Protein AF-A0A7V9ZJY6-F1 (afdb_monomer_lite)

pLDDT: mean 88.61, std 8.91, range [55.66, 97.81]

Sequence (300 aa):
EHLLTFLEDTPSGRYREFAQRLKRVFSMVLRAALEETRRELGDKHSALYAVLLDMHEVPRAGEQLGGFLTLNYDTFLEHAIEQILERAVDYGVRVDGSDGHDAADAIPVLKLHGSFSWRHTWPIEVAEESDAGLWIPPGIRKAKSDYPFTSIWGAARELLDCDVLRIIGCNLGPNDWDLVSLLFTTMHGRASGRPYEIEVVSWPEDASRIRVAFPYLNVRSLLEIPEIGAQFVAEVLGGEPKEFSNLDEPERERAVKAANGKIANPFEHWLRLKGELMLSDVPTLETHHGLFSTFVEASV

Secondary structure (DSSP, 8-state):
-HHHHHHHSSS-HHHHHHHHHHHHHHHHHHHHHHHHHHHHHGGGGGHHHHHHHHHTTSTT-S-----EEE---S-HHHHIIIIIS---EE-SS-BTT--GGG-TTPEEEEETTEEEEEESSSSBEE-S--TTEEEPPSSSS--TTSTTHHHHHHHHHHHT-SSEEEEES----GGGHHHHHHHHHHHHH-TT-PPPEEEEES-HHHHHHHHHH-TTS-EEEGGG-TTTHHHHHHHHH-SS---GGGS-HHHHHHHHHHHHHH-S-HHHHHHHHHHHHHHHHSS----SS-HHHHHHHTT-

Radius of gyration: 20.44 Å; chains: 1; bounding box: 49×47×55 Å

Foldseek 3Di:
DAQLVVLCPDPDPVSVVVSVVVVLVVVVVLVVVVVVLCVVCPVNSLLLLLLVVQCQQFPPLVDHQLADEDQDQDCSNVCSQCVVVVAAAQQLFDEPPGPQVPDPGHHYYHHLFFHQQWAPDVVIYGHPHDPRGDGFDQHQDGVCVDPPNVSSLVVVLVSLLDQEAEAEPDQDDNSVVVVLVSNLCSQVVHPVPHHREYEYLDQQVSQVVCCVRNVSHRYDYCLQDVQQNQVLLCVQVPDGRDRLVPDDPVSNVSSSVSSNPVDPGSSLVVLLSSLVSVVVVDVARDGPNCSSVVSNVVVD

Structure (mmCIF, N/CA/C/O backbone):
data_AF-A0A7V9ZJY6-F1
#
_entry.id   AF-A0A7V9ZJY6-F1
#
loop_
_atom_site.group_PDB
_atom_site.id
_atom_site.type_symbol
_atom_site.label_atom_id
_atom_site.label_alt_id
_atom_site.label_comp_id
_atom_site.label_asym_id
_atom_site.label_entity_id
_atom_site.label_seq_id
_atom_site.pdbx_PDB_ins_code
_atom_site.Cartn_x
_atom_site.Cartn_y
_atom_site.Cartn_z
_atom_site.occupancy
_atom_site.B_iso_or_equiv
_atom_site.auth_seq_id
_atom_site.auth_comp_id
_atom_site.auth_asym_id
_atom_site.auth_atom_id
_atom_site.pdbx_PDB_model_num
ATOM 1 N N . GLU A 1 1 ? 16.007 10.857 -9.839 1.00 55.66 1 GLU A N 1
ATOM 2 C CA . GLU A 1 1 ? 14.977 10.225 -10.698 1.00 55.66 1 GLU A CA 1
ATOM 3 C C . GLU A 1 1 ? 14.850 10.916 -12.058 1.00 55.66 1 GLU A C 1
ATOM 5 O O . GLU A 1 1 ? 15.155 10.286 -13.059 1.00 55.66 1 GLU A O 1
ATOM 10 N N . HIS A 1 2 ? 14.546 12.221 -12.134 1.00 63.12 2 HIS A N 1
ATOM 11 C CA . HIS A 1 2 ? 14.403 12.953 -13.419 1.00 63.12 2 HIS A CA 1
ATOM 12 C C . HIS A 1 2 ? 15.629 12.883 -14.342 1.00 63.12 2 HIS A C 1
ATOM 14 O O . HIS A 1 2 ? 15.497 12.822 -15.562 1.00 63.12 2 HIS A O 1
ATOM 20 N N . LEU A 1 3 ? 16.825 12.844 -13.748 1.00 70.56 3 LEU A N 1
ATOM 21 C CA . LEU A 1 3 ? 18.091 12.744 -14.472 1.00 70.56 3 LEU A CA 1
ATOM 22 C C . LEU A 1 3 ? 18.190 11.455 -15.306 1.00 70.56 3 LEU A C 1
ATOM 24 O O . LEU A 1 3 ? 18.710 11.499 -16.413 1.00 70.56 3 LEU A O 1
ATOM 28 N N . LEU A 1 4 ? 17.687 10.320 -14.801 1.00 70.94 4 LEU A N 1
ATOM 29 C CA . LEU A 1 4 ? 17.797 9.031 -15.492 1.00 70.94 4 LEU A CA 1
ATOM 30 C C . LEU A 1 4 ? 17.015 9.050 -16.804 1.00 70.94 4 LEU A C 1
ATOM 32 O O . LEU A 1 4 ? 17.601 8.818 -17.855 1.00 70.94 4 LEU A O 1
ATOM 36 N N . THR A 1 5 ? 15.734 9.420 -16.753 1.00 70.62 5 THR A N 1
ATOM 37 C CA . THR A 1 5 ? 14.882 9.507 -17.947 1.00 70.62 5 THR A CA 1
ATOM 38 C C . THR A 1 5 ? 15.464 10.452 -18.998 1.00 70.62 5 THR A C 1
ATOM 40 O O . THR A 1 5 ? 15.517 10.109 -20.174 1.00 70.62 5 THR A O 1
ATOM 43 N N . PHE A 1 6 ? 15.964 11.619 -18.579 1.00 75.31 6 PHE A N 1
ATOM 44 C CA . PHE A 1 6 ? 16.564 12.582 -19.503 1.00 75.31 6 PHE A CA 1
ATOM 45 C C . PHE A 1 6 ? 17.818 12.031 -20.203 1.00 75.31 6 PHE A C 1
ATOM 47 O O . PHE A 1 6 ? 18.010 12.225 -21.405 1.00 75.31 6 PHE A O 1
ATOM 54 N N . LEU A 1 7 ? 18.681 11.332 -19.462 1.00 78.62 7 LEU A N 1
ATOM 55 C CA . LEU A 1 7 ? 19.923 10.780 -20.002 1.00 78.62 7 LEU A CA 1
ATOM 56 C C . LEU A 1 7 ? 19.686 9.624 -20.983 1.00 78.62 7 LEU A C 1
ATOM 58 O O . LEU A 1 7 ? 20.464 9.473 -21.925 1.00 78.62 7 LEU A O 1
ATOM 62 N N . GLU A 1 8 ? 18.637 8.826 -20.776 1.00 76.75 8 GLU A N 1
ATOM 63 C CA . GLU A 1 8 ? 18.303 7.692 -21.647 1.00 76.75 8 GLU A CA 1
ATOM 64 C C . GLU A 1 8 ? 17.752 8.117 -23.003 1.00 76.75 8 GLU A C 1
ATOM 66 O O . GLU A 1 8 ? 18.181 7.584 -24.027 1.00 76.75 8 GLU A O 1
ATOM 71 N N . ASP A 1 9 ? 16.880 9.124 -23.012 1.00 78.62 9 ASP A N 1
ATOM 72 C CA . ASP A 1 9 ? 16.261 9.642 -24.236 1.00 78.62 9 ASP A CA 1
ATOM 73 C C . ASP A 1 9 ? 17.232 10.514 -25.059 1.00 78.62 9 ASP A C 1
ATOM 75 O O . ASP A 1 9 ? 16.917 10.956 -26.167 1.00 78.62 9 ASP A O 1
ATOM 79 N N . THR A 1 10 ? 18.445 10.764 -24.551 1.00 80.25 10 THR A N 1
ATOM 80 C CA . THR A 1 10 ? 19.428 11.581 -25.261 1.00 80.25 10 THR A CA 1
ATOM 81 C C . THR A 1 10 ? 20.131 10.779 -26.376 1.00 80.25 10 THR A C 1
ATOM 83 O O . THR A 1 10 ? 20.639 9.683 -26.127 1.00 80.25 10 THR A O 1
ATOM 86 N N . PRO A 1 11 ? 20.306 11.337 -27.596 1.00 83.00 11 PRO A N 1
ATOM 87 C CA . PRO A 1 11 ? 20.990 10.647 -28.704 1.00 83.00 11 PRO A CA 1
ATOM 88 C C . PRO A 1 11 ? 22.457 10.264 -28.425 1.00 83.00 11 PRO A C 1
ATOM 90 O O . PRO A 1 11 ? 23.028 9.387 -29.077 1.00 83.00 11 PRO A O 1
ATOM 93 N N . SER A 1 12 ? 23.093 10.923 -27.456 1.00 90.62 12 SER A N 1
ATOM 94 C CA . SER A 1 12 ? 24.495 10.714 -27.087 1.00 90.62 12 SER A CA 1
ATOM 95 C C . SER A 1 12 ? 24.720 9.345 -26.445 1.00 90.62 12 SER A C 1
ATOM 97 O O . SER A 1 12 ? 24.206 9.054 -25.363 1.00 90.62 12 SER A O 1
ATOM 99 N N . GLY A 1 13 ? 25.582 8.526 -27.056 1.00 88.12 13 GLY A N 1
ATOM 100 C CA . GLY A 1 13 ? 25.996 7.237 -26.487 1.00 88.12 13 GLY A CA 1
ATOM 101 C C . GLY A 1 13 ? 26.617 7.358 -25.089 1.00 88.12 13 GLY A C 1
ATOM 102 O O . GLY A 1 13 ? 26.366 6.509 -24.241 1.00 88.12 13 GLY A O 1
ATOM 103 N N . ARG A 1 14 ? 27.338 8.454 -24.807 1.00 89.25 14 ARG A N 1
ATOM 104 C CA . ARG A 1 14 ? 27.942 8.702 -23.484 1.00 89.25 14 ARG A CA 1
ATOM 105 C C . ARG A 1 14 ? 26.896 8.868 -22.381 1.00 89.25 14 ARG A C 1
ATOM 107 O O . ARG A 1 14 ? 27.106 8.394 -21.270 1.00 89.25 14 ARG A O 1
ATOM 114 N N . TYR A 1 15 ? 25.782 9.543 -22.670 1.00 87.50 15 TYR A N 1
ATOM 115 C CA . TYR A 1 15 ? 24.724 9.743 -21.677 1.00 87.50 15 TYR A CA 1
ATOM 116 C C . TYR A 1 15 ? 23.925 8.465 -21.435 1.00 87.50 15 TYR A C 1
ATOM 118 O O . TYR A 1 15 ? 23.634 8.160 -20.281 1.00 87.50 15 TYR A O 1
ATOM 126 N N . ARG A 1 16 ? 23.693 7.658 -22.477 1.00 84.62 16 ARG A N 1
ATOM 127 C CA . ARG A 1 16 ? 23.109 6.317 -22.325 1.00 84.62 16 ARG A CA 1
ATOM 128 C C . ARG A 1 16 ? 23.987 5.398 -21.473 1.00 84.62 16 ARG A C 1
ATOM 130 O O . ARG A 1 16 ? 23.487 4.755 -20.555 1.00 84.62 16 ARG A O 1
ATOM 137 N N . GLU A 1 17 ? 25.299 5.385 -21.705 1.00 87.06 17 GLU A N 1
ATOM 138 C CA . GLU A 1 17 ? 26.241 4.619 -20.876 1.00 87.06 17 GLU A CA 1
ATOM 139 C C . GLU A 1 17 ? 26.240 5.106 -19.416 1.00 87.06 17 GLU A C 1
ATOM 141 O O . GLU A 1 17 ? 26.230 4.306 -18.477 1.00 87.06 17 GLU A O 1
ATOM 146 N N . PHE A 1 18 ? 26.198 6.425 -19.204 1.00 87.75 18 PHE A N 1
ATOM 147 C CA . PHE A 1 18 ? 26.106 7.001 -17.866 1.00 87.75 18 PHE A CA 1
ATOM 148 C C . PHE A 1 18 ? 24.793 6.626 -17.160 1.00 87.75 18 PHE A C 1
ATOM 150 O O . PHE A 1 18 ? 24.829 6.225 -15.997 1.00 87.75 18 PHE A O 1
ATOM 157 N N . ALA A 1 19 ? 23.655 6.656 -17.861 1.00 84.81 19 ALA A N 1
ATOM 158 C CA . ALA A 1 19 ? 22.373 6.197 -17.330 1.00 84.81 19 ALA A CA 1
ATOM 159 C C . ALA A 1 19 ? 22.422 4.715 -16.924 1.00 84.81 19 ALA A C 1
ATOM 161 O O . ALA A 1 19 ? 22.019 4.367 -15.816 1.00 84.81 19 ALA A O 1
ATOM 162 N N . GLN A 1 20 ? 23.005 3.845 -17.756 1.00 84.81 20 GLN A N 1
ATOM 163 C CA . GLN A 1 20 ? 23.196 2.427 -17.423 1.00 84.81 20 GLN A CA 1
ATOM 164 C C . GLN A 1 20 ? 24.088 2.224 -16.190 1.00 84.81 20 GLN A C 1
ATOM 166 O O . GLN A 1 20 ? 23.840 1.335 -15.372 1.00 84.81 20 GLN A O 1
ATOM 171 N N . ARG A 1 21 ? 25.137 3.038 -16.022 1.00 88.62 21 ARG A N 1
ATOM 172 C CA . ARG A 1 21 ? 25.966 3.018 -14.805 1.00 88.62 21 ARG A CA 1
ATOM 173 C C . ARG A 1 21 ? 25.167 3.440 -13.576 1.00 88.62 21 ARG A C 1
ATOM 175 O O . ARG A 1 21 ? 25.250 2.758 -12.559 1.00 88.62 21 ARG A O 1
ATOM 182 N N . LEU A 1 22 ? 24.375 4.505 -13.676 1.00 87.62 22 LEU A N 1
ATOM 183 C CA . LEU A 1 22 ? 23.511 4.954 -12.584 1.00 87.62 22 LEU A CA 1
ATOM 184 C C . LEU A 1 22 ? 22.477 3.889 -12.198 1.00 87.62 22 LEU A C 1
ATOM 186 O O . LEU A 1 22 ? 22.323 3.623 -11.012 1.00 87.62 22 LEU A O 1
ATOM 190 N N . LYS A 1 23 ? 21.834 3.223 -13.168 1.00 85.56 23 LYS A N 1
ATOM 191 C CA . LYS A 1 23 ? 20.898 2.113 -12.903 1.00 85.56 23 LYS A CA 1
ATOM 192 C C . LYS A 1 23 ? 21.556 0.969 -12.134 1.00 85.56 23 LYS A C 1
ATOM 194 O O . LYS A 1 23 ? 20.968 0.460 -11.185 1.00 85.56 23 LYS A O 1
ATOM 199 N N . ARG A 1 24 ? 22.787 0.597 -12.505 1.00 87.06 24 ARG A N 1
ATOM 200 C CA . ARG A 1 24 ? 23.558 -0.435 -11.791 1.00 87.06 24 ARG A CA 1
ATOM 201 C C . ARG A 1 24 ? 23.855 -0.039 -10.349 1.00 87.06 24 ARG A C 1
ATOM 203 O O . ARG A 1 24 ? 23.630 -0.841 -9.453 1.00 87.06 24 ARG A O 1
ATOM 210 N N . VAL A 1 25 ? 24.320 1.192 -10.122 1.00 89.88 25 VAL A N 1
ATOM 211 C CA . VAL A 1 25 ? 24.577 1.700 -8.763 1.00 89.88 25 VAL A CA 1
ATOM 212 C C . VAL A 1 25 ? 23.289 1.732 -7.946 1.00 89.88 25 VAL A C 1
ATOM 214 O O . VAL A 1 25 ? 23.282 1.285 -6.807 1.00 89.88 25 VAL A O 1
ATOM 217 N N . PHE A 1 26 ? 22.191 2.202 -8.535 1.00 87.94 26 PHE A N 1
ATOM 218 C CA . PHE A 1 26 ? 20.901 2.271 -7.858 1.00 87.94 26 PHE A CA 1
ATOM 219 C C . PHE A 1 26 ? 20.382 0.884 -7.453 1.00 87.94 26 PHE A C 1
ATOM 221 O O . PHE A 1 26 ? 20.051 0.676 -6.291 1.00 87.94 26 PHE A O 1
ATOM 228 N N . SER A 1 27 ? 20.394 -0.080 -8.381 1.00 88.25 27 SER A N 1
ATOM 229 C CA . SER A 1 27 ? 20.037 -1.481 -8.106 1.00 88.25 27 SER A CA 1
ATOM 230 C C . SER A 1 27 ? 20.882 -2.068 -6.974 1.00 88.25 27 SER A C 1
ATOM 232 O O . SER A 1 27 ? 20.346 -2.669 -6.052 1.00 88.25 27 SER A O 1
ATOM 234 N N . MET A 1 28 ? 22.199 -1.841 -7.002 1.00 90.12 28 MET A N 1
ATOM 235 C CA . MET A 1 28 ? 23.121 -2.337 -5.979 1.00 90.12 28 MET A CA 1
ATOM 236 C C . MET A 1 28 ? 22.807 -1.771 -4.591 1.00 90.12 28 MET A C 1
ATOM 238 O O . MET A 1 28 ? 22.761 -2.523 -3.625 1.00 90.12 28 MET A O 1
ATOM 242 N N . VAL A 1 29 ? 22.560 -0.460 -4.492 1.00 92.06 29 VAL A N 1
ATOM 243 C CA . VAL A 1 29 ? 22.216 0.193 -3.219 1.00 92.06 29 VAL A CA 1
ATOM 244 C C . VAL A 1 29 ? 20.890 -0.332 -2.675 1.00 92.06 29 VAL A C 1
ATOM 246 O O . VAL A 1 29 ? 20.803 -0.633 -1.489 1.00 92.06 29 VAL A O 1
ATOM 249 N N . LEU A 1 30 ? 19.871 -0.479 -3.528 1.00 90.81 30 LEU A N 1
ATOM 250 C CA . LEU A 1 30 ? 18.578 -1.004 -3.095 1.00 90.81 30 LEU A CA 1
ATOM 251 C C . LEU A 1 30 ? 18.660 -2.465 -2.652 1.00 90.81 30 LEU A C 1
ATOM 253 O O . LEU A 1 30 ? 18.111 -2.807 -1.612 1.00 90.81 30 LEU A O 1
ATOM 257 N N . ARG A 1 31 ? 19.361 -3.319 -3.403 1.00 90.88 31 ARG A N 1
ATOM 258 C CA . ARG A 1 31 ? 19.554 -4.727 -3.027 1.00 90.88 31 ARG A CA 1
ATOM 259 C C . ARG A 1 31 ? 20.286 -4.857 -1.698 1.00 90.88 31 ARG A C 1
ATOM 261 O O . ARG A 1 31 ? 19.810 -5.574 -0.830 1.00 90.88 31 ARG A O 1
ATOM 268 N N . ALA A 1 32 ? 21.358 -4.090 -1.501 1.00 92.12 32 ALA A N 1
ATOM 269 C CA . ALA A 1 32 ? 22.082 -4.071 -0.233 1.00 92.12 32 ALA A CA 1
ATOM 270 C C . ALA A 1 32 ? 21.189 -3.624 0.938 1.00 92.12 32 ALA A C 1
ATOM 272 O O . ALA A 1 32 ? 21.250 -4.213 2.013 1.00 92.12 32 ALA A O 1
ATOM 273 N N . ALA A 1 33 ? 20.331 -2.618 0.734 1.00 91.88 33 ALA A N 1
ATOM 274 C CA . ALA A 1 33 ? 19.378 -2.188 1.755 1.00 91.88 33 ALA A CA 1
ATOM 275 C C . ALA A 1 33 ? 18.350 -3.286 2.087 1.00 91.88 33 ALA A C 1
ATOM 277 O O . ALA A 1 33 ? 18.090 -3.540 3.259 1.00 91.88 33 ALA A O 1
ATOM 278 N N . LEU A 1 34 ? 17.812 -3.971 1.072 1.00 90.81 34 LEU A N 1
ATOM 279 C CA . LEU A 1 34 ? 16.873 -5.083 1.256 1.00 90.81 34 LEU A CA 1
ATOM 280 C C . LEU A 1 34 ? 17.516 -6.281 1.969 1.00 90.81 34 LEU A C 1
ATOM 282 O O . LEU A 1 34 ? 16.888 -6.892 2.832 1.00 90.81 34 LEU A O 1
ATOM 286 N N . GLU A 1 35 ? 18.764 -6.608 1.636 1.00 90.06 35 GLU A N 1
ATOM 287 C CA . GLU A 1 35 ? 19.540 -7.648 2.317 1.00 90.06 35 GLU A CA 1
ATOM 288 C C . GLU A 1 35 ? 19.801 -7.296 3.782 1.00 90.06 35 GLU A C 1
ATOM 290 O O . GLU A 1 35 ? 19.673 -8.163 4.647 1.00 90.06 35 GLU A O 1
ATOM 295 N N . GLU A 1 36 ? 20.129 -6.034 4.078 1.00 92.88 36 GLU A N 1
ATOM 296 C CA . GLU A 1 36 ? 20.292 -5.573 5.457 1.00 92.88 36 GLU A CA 1
ATOM 297 C C . GLU A 1 36 ? 18.977 -5.686 6.225 1.00 92.88 36 GLU A C 1
ATOM 299 O O . GLU A 1 36 ? 18.947 -6.289 7.291 1.00 92.88 36 GLU A O 1
ATOM 304 N N . THR A 1 37 ? 17.865 -5.220 5.648 1.00 89.81 37 THR A N 1
ATOM 305 C CA . THR A 1 37 ? 16.534 -5.361 6.256 1.00 89.81 37 THR A CA 1
ATOM 306 C C . THR A 1 37 ? 16.186 -6.825 6.527 1.00 89.81 37 THR A C 1
ATOM 308 O O . THR A 1 37 ? 15.718 -7.155 7.615 1.00 89.81 37 THR A O 1
ATOM 311 N N . ARG A 1 38 ? 16.456 -7.731 5.577 1.00 88.44 38 ARG A N 1
ATOM 312 C CA . ARG A 1 38 ? 16.246 -9.174 5.773 1.00 88.44 38 ARG A CA 1
ATOM 313 C C . ARG A 1 38 ? 17.124 -9.722 6.902 1.00 88.44 38 ARG A C 1
ATOM 315 O O . ARG A 1 38 ? 16.664 -10.562 7.668 1.00 88.44 38 ARG A O 1
ATOM 322 N N . ARG A 1 39 ? 18.367 -9.250 7.034 1.00 90.56 39 ARG A N 1
ATOM 323 C CA . ARG A 1 39 ? 19.281 -9.665 8.108 1.00 90.56 39 ARG A CA 1
ATOM 324 C C . ARG A 1 39 ? 18.837 -9.152 9.478 1.00 90.56 39 ARG A C 1
ATOM 326 O O . ARG A 1 39 ? 18.886 -9.909 10.441 1.00 90.56 39 ARG A O 1
ATOM 333 N N . GLU A 1 40 ? 18.419 -7.893 9.561 1.00 91.81 40 GLU A N 1
ATOM 334 C CA . GLU A 1 40 ? 17.981 -7.250 10.803 1.00 91.81 40 GLU A CA 1
ATOM 335 C C . GLU A 1 40 ? 16.653 -7.823 11.307 1.00 91.81 40 GLU A C 1
ATOM 337 O O . GLU A 1 40 ? 16.504 -8.095 12.499 1.00 91.81 40 GLU A O 1
ATOM 342 N N . LEU A 1 41 ? 15.690 -8.023 10.403 1.00 87.69 41 LEU A N 1
ATOM 343 C CA . LEU A 1 41 ? 14.353 -8.499 10.756 1.00 87.69 41 LEU A CA 1
ATOM 344 C C . LEU A 1 41 ? 14.248 -10.029 10.802 1.00 87.69 41 LEU A C 1
ATOM 346 O O . LEU A 1 41 ? 13.311 -10.549 11.413 1.00 87.69 41 LEU A O 1
ATOM 350 N N . GLY A 1 42 ? 15.180 -10.763 10.184 1.00 86.94 42 GLY A N 1
ATOM 351 C CA . GLY A 1 42 ? 15.094 -12.219 10.052 1.00 86.94 42 GLY A CA 1
ATOM 352 C C . GLY A 1 42 ? 13.759 -12.622 9.427 1.00 86.94 42 GLY A C 1
ATOM 353 O O . GLY A 1 42 ? 13.287 -11.963 8.506 1.00 86.94 42 GLY A O 1
ATOM 354 N N . ASP A 1 43 ? 13.087 -13.630 9.979 1.00 77.75 43 ASP A N 1
ATOM 355 C CA . ASP A 1 43 ? 11.779 -14.108 9.493 1.00 77.75 43 ASP A CA 1
ATOM 356 C C . ASP A 1 43 ? 10.635 -13.090 9.677 1.00 77.75 43 ASP A C 1
ATOM 358 O O . ASP A 1 43 ? 9.554 -13.242 9.114 1.00 77.75 43 ASP A O 1
ATOM 362 N N . LYS A 1 44 ? 10.858 -12.002 10.428 1.00 86.06 44 LYS A N 1
ATOM 363 C CA . LYS A 1 44 ? 9.829 -10.982 10.685 1.00 86.06 44 LYS A CA 1
ATOM 364 C C . LYS A 1 44 ? 9.667 -9.967 9.557 1.00 86.06 44 LYS A C 1
ATOM 366 O O . LYS A 1 44 ? 8.745 -9.158 9.616 1.00 86.06 44 LYS A O 1
ATOM 371 N N . HIS A 1 45 ? 10.518 -10.001 8.529 1.00 83.69 45 HIS A N 1
ATOM 372 C CA . HIS A 1 45 ? 10.474 -9.046 7.413 1.00 83.69 45 HIS A CA 1
ATOM 373 C C . HIS A 1 45 ? 9.129 -9.040 6.659 1.00 83.69 45 HIS A C 1
ATOM 375 O O . HIS A 1 45 ? 8.774 -8.034 6.050 1.00 83.69 45 HIS A O 1
ATOM 381 N N . SER A 1 46 ? 8.367 -10.134 6.749 1.00 91.12 46 SER A N 1
ATOM 382 C CA . SER A 1 46 ? 7.058 -10.305 6.106 1.00 91.12 46 SER A CA 1
ATOM 383 C C . SER A 1 46 ? 5.891 -10.397 7.101 1.00 91.12 46 SER A C 1
ATOM 385 O O . SER A 1 46 ? 4.750 -10.614 6.697 1.00 91.12 46 SER A O 1
ATOM 387 N N . ALA A 1 47 ? 6.147 -10.218 8.403 1.00 92.88 47 ALA A N 1
ATOM 388 C CA . ALA A 1 47 ? 5.167 -10.499 9.453 1.00 92.88 47 ALA A CA 1
ATOM 389 C C . ALA A 1 47 ? 3.906 -9.629 9.343 1.00 92.88 47 ALA A C 1
ATOM 391 O O . ALA A 1 47 ? 2.799 -10.150 9.403 1.00 92.88 47 ALA A O 1
ATOM 392 N N . LEU A 1 48 ? 4.051 -8.318 9.120 1.00 94.94 48 LEU A N 1
ATOM 393 C CA . LEU A 1 48 ? 2.888 -7.428 9.005 1.00 94.94 48 LEU A CA 1
ATOM 394 C C . LEU A 1 48 ? 2.059 -7.694 7.739 1.00 94.94 48 LEU A C 1
ATOM 396 O O . LEU A 1 48 ? 0.846 -7.509 7.769 1.00 94.94 48 LEU A O 1
ATOM 400 N N . TYR A 1 49 ? 2.679 -8.162 6.648 1.00 96.06 49 TYR A N 1
ATOM 401 C CA . TYR A 1 49 ? 1.927 -8.609 5.471 1.00 96.06 49 TYR A CA 1
ATOM 402 C C . TYR A 1 49 ? 1.115 -9.863 5.786 1.00 96.06 49 TYR A C 1
ATOM 404 O O . TYR A 1 49 ? -0.056 -9.921 5.431 1.00 96.06 49 TYR A O 1
ATOM 412 N N . ALA A 1 50 ? 1.701 -10.832 6.493 1.00 96.06 50 ALA A N 1
ATOM 413 C CA . ALA A 1 50 ? 0.991 -12.042 6.895 1.00 96.06 50 ALA A CA 1
ATOM 414 C C . ALA A 1 50 ? -0.184 -11.734 7.834 1.00 96.06 50 ALA A C 1
ATOM 416 O O . ALA A 1 50 ? -1.278 -12.242 7.625 1.00 96.06 50 ALA A O 1
ATOM 417 N N . VAL A 1 51 ? 0.012 -10.835 8.803 1.00 96.75 51 VAL A N 1
ATOM 418 C CA . VAL A 1 51 ? -1.051 -10.349 9.700 1.00 96.75 51 VAL A CA 1
ATOM 419 C C . VAL A 1 51 ? -2.168 -9.650 8.917 1.00 96.75 51 VAL A C 1
ATOM 421 O O . VAL A 1 51 ? -3.339 -9.904 9.176 1.00 96.75 51 VAL A O 1
ATOM 424 N N . LEU A 1 52 ? -1.827 -8.797 7.943 1.00 96.69 52 LEU A N 1
ATOM 425 C CA . LEU A 1 52 ? -2.810 -8.143 7.073 1.00 96.69 52 LEU A CA 1
ATOM 426 C C . LEU A 1 52 ? -3.621 -9.156 6.261 1.00 96.69 52 LEU A C 1
ATOM 428 O O . LEU A 1 52 ? -4.833 -9.019 6.136 1.00 96.69 52 LEU A O 1
ATOM 432 N N . LEU A 1 53 ? -2.953 -10.146 5.676 1.00 96.00 53 LEU A N 1
ATOM 433 C CA . LEU A 1 53 ? -3.617 -11.165 4.876 1.00 96.00 53 LEU A CA 1
ATOM 434 C C . LEU A 1 53 ? -4.539 -12.036 5.745 1.00 96.00 53 LEU A C 1
ATOM 436 O O . LEU A 1 53 ? -5.692 -12.239 5.376 1.00 96.00 53 LEU A O 1
ATOM 440 N N . ASP A 1 54 ? -4.063 -12.469 6.915 1.00 95.94 54 ASP A N 1
ATOM 441 C CA . ASP A 1 54 ? -4.828 -13.274 7.874 1.00 95.94 54 ASP A CA 1
ATOM 442 C C . ASP A 1 54 ? -6.037 -12.502 8.436 1.00 95.94 54 ASP A C 1
ATOM 444 O O . ASP A 1 54 ? -7.124 -13.057 8.561 1.00 95.94 54 ASP A O 1
ATOM 448 N N . MET A 1 55 ? -5.913 -11.187 8.665 1.00 95.50 55 MET A N 1
ATOM 449 C CA . MET A 1 55 ? -7.044 -10.318 9.035 1.00 95.50 55 MET A CA 1
ATOM 450 C C . MET A 1 55 ? -8.206 -10.424 8.037 1.00 95.50 55 MET A C 1
ATOM 452 O O . MET A 1 55 ? -9.371 -10.405 8.433 1.00 95.50 55 MET A O 1
ATOM 456 N N . HIS A 1 56 ? -7.914 -10.548 6.741 1.00 94.12 56 HIS A N 1
ATOM 457 C CA . HIS A 1 56 ? -8.943 -10.677 5.709 1.00 94.12 56 HIS A CA 1
ATOM 458 C C . HIS A 1 56 ? -9.591 -12.069 5.650 1.00 94.12 56 HIS A C 1
ATOM 460 O O . HIS A 1 56 ? -10.571 -12.243 4.922 1.00 94.12 56 HIS A O 1
ATOM 466 N N . GLU A 1 57 ? -9.096 -13.042 6.417 1.00 91.88 57 GLU A N 1
ATOM 467 C CA . GLU A 1 57 ? -9.742 -14.345 6.603 1.00 91.88 57 GLU A CA 1
ATOM 468 C C . GLU A 1 57 ? -10.756 -14.345 7.754 1.00 91.88 57 GLU A C 1
ATOM 470 O O . GLU A 1 57 ? -11.569 -15.268 7.853 1.00 91.88 57 GLU A O 1
ATOM 475 N N . VAL A 1 58 ? -10.763 -13.301 8.597 1.00 91.06 58 VAL A N 1
ATOM 476 C CA . VAL A 1 58 ? -11.712 -13.174 9.709 1.00 91.06 58 VAL A CA 1
ATOM 477 C C . VAL A 1 58 ? -13.146 -13.149 9.161 1.00 91.06 58 VAL A C 1
ATOM 479 O O . VAL A 1 58 ? -13.511 -12.261 8.376 1.00 91.06 58 VAL A O 1
ATOM 482 N N . PRO A 1 59 ? -14.020 -14.082 9.587 1.00 83.25 59 PRO A N 1
ATOM 483 C CA . PRO A 1 59 ? -15.412 -14.067 9.176 1.00 83.25 59 PRO A CA 1
ATOM 484 C C . PRO A 1 59 ? -16.073 -12.746 9.564 1.00 83.25 59 PRO A C 1
ATOM 486 O O . PRO A 1 59 ? -16.031 -12.337 10.720 1.00 83.25 59 PRO A O 1
ATOM 489 N N . ARG A 1 60 ? -16.758 -12.110 8.606 1.00 81.06 60 ARG A N 1
ATOM 490 C CA . ARG A 1 60 ? -17.412 -10.803 8.800 1.00 81.06 60 ARG A CA 1
ATOM 491 C C . ARG A 1 60 ? -16.442 -9.647 9.081 1.00 81.06 60 ARG A C 1
ATOM 493 O O . ARG A 1 60 ? -16.868 -8.666 9.677 1.00 81.06 60 ARG A O 1
ATOM 500 N N . ALA A 1 61 ? -15.219 -9.688 8.547 1.00 80.50 61 ALA A N 1
ATOM 501 C CA . ALA A 1 61 ? -14.304 -8.539 8.536 1.00 80.50 61 ALA A CA 1
ATOM 502 C C . ALA A 1 61 ? -14.912 -7.242 7.946 1.00 80.50 61 ALA A C 1
ATOM 504 O O . ALA A 1 61 ? -14.332 -6.169 8.078 1.00 80.50 61 ALA A O 1
ATOM 505 N N . GLY A 1 62 ? -16.067 -7.322 7.269 1.00 84.94 62 GLY A N 1
ATOM 506 C CA . GLY A 1 62 ? -16.754 -6.176 6.666 1.00 84.94 62 GLY A CA 1
ATOM 507 C C . GLY A 1 62 ? -16.135 -5.727 5.342 1.00 84.94 62 GLY A C 1
ATOM 508 O O . GLY A 1 62 ? -16.673 -4.849 4.677 1.00 84.94 62 GLY A O 1
ATOM 509 N N . GLU A 1 63 ? -15.046 -6.374 4.932 1.00 91.06 63 GLU A N 1
ATOM 510 C CA . GLU A 1 63 ? -14.299 -6.102 3.714 1.00 91.06 63 GLU A CA 1
ATOM 511 C C . GLU A 1 63 ? -13.719 -7.388 3.126 1.00 91.06 63 GLU A C 1
ATOM 513 O O . GLU A 1 63 ? -13.524 -8.381 3.826 1.00 91.06 63 GLU A O 1
ATOM 518 N N . GLN A 1 64 ? -13.437 -7.356 1.825 1.00 92.25 64 GLN A N 1
ATOM 519 C CA . GLN A 1 64 ? -12.787 -8.439 1.101 1.00 92.25 64 GLN A CA 1
ATOM 520 C C . GLN A 1 64 ? -11.552 -7.883 0.396 1.00 92.25 64 GLN A C 1
ATOM 522 O O . GLN A 1 64 ? -11.630 -6.869 -0.300 1.00 92.25 64 GLN A O 1
ATOM 527 N N . LEU A 1 65 ? -10.419 -8.565 0.553 1.00 94.88 65 LEU A N 1
ATOM 528 C CA . LEU A 1 65 ? -9.203 -8.238 -0.176 1.00 94.88 65 LEU A CA 1
ATOM 529 C C . LEU A 1 65 ? -9.380 -8.567 -1.664 1.00 94.88 65 LEU A C 1
ATOM 531 O O . LEU A 1 65 ? -9.561 -9.727 -2.028 1.00 94.88 65 LEU A O 1
ATOM 535 N N . GLY A 1 66 ? -9.311 -7.544 -2.518 1.00 94.19 66 GLY A N 1
ATOM 536 C CA . GLY A 1 66 ? -9.297 -7.730 -3.973 1.00 94.19 66 GLY A CA 1
ATOM 537 C C . GLY A 1 66 ? -7.925 -8.153 -4.502 1.00 94.19 66 GLY A C 1
ATOM 538 O O . GLY A 1 66 ? -7.841 -8.951 -5.429 1.00 94.19 66 GLY A O 1
ATOM 539 N N . GLY A 1 67 ? -6.849 -7.627 -3.911 1.00 96.62 67 GLY A N 1
ATOM 540 C CA . GLY A 1 67 ? -5.466 -7.887 -4.306 1.00 96.62 67 GLY A CA 1
ATOM 541 C C . GLY A 1 67 ? -4.548 -6.712 -3.972 1.00 96.62 67 GLY A C 1
ATOM 542 O O . GLY A 1 67 ? -4.961 -5.748 -3.324 1.00 96.62 67 GLY A O 1
ATOM 543 N N . PHE A 1 68 ? -3.304 -6.779 -4.438 1.00 97.81 68 PHE A N 1
ATOM 544 C CA . PHE A 1 68 ? -2.265 -5.793 -4.164 1.00 97.81 68 PHE A CA 1
ATOM 545 C C 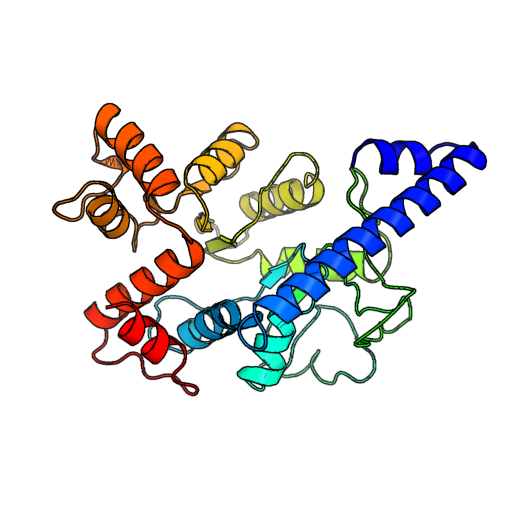. PHE A 1 68 ? -1.725 -5.157 -5.439 1.00 97.81 68 PHE A C 1
ATOM 547 O O . PHE A 1 68 ? -1.380 -5.834 -6.408 1.00 97.81 68 PHE A O 1
ATOM 554 N N . LEU A 1 69 ? -1.551 -3.838 -5.387 1.00 96.75 69 LEU A N 1
ATOM 555 C CA . LEU A 1 69 ? -0.676 -3.101 -6.290 1.00 96.75 69 LEU A CA 1
ATOM 556 C C . LEU A 1 69 ? 0.574 -2.706 -5.516 1.00 96.75 69 LEU A C 1
ATOM 558 O O . LEU A 1 69 ? 0.465 -2.047 -4.483 1.00 96.75 69 LEU A O 1
ATOM 562 N N . THR A 1 70 ? 1.754 -3.063 -6.017 1.00 95.50 70 THR A N 1
ATOM 563 C CA . THR A 1 70 ? 3.009 -2.700 -5.351 1.00 95.50 70 THR A CA 1
ATOM 564 C C . THR A 1 70 ? 3.998 -2.028 -6.294 1.00 95.50 70 THR A C 1
ATOM 566 O O . THR A 1 70 ? 4.103 -2.349 -7.482 1.00 95.50 70 THR A O 1
ATOM 569 N N . LEU A 1 71 ? 4.714 -1.053 -5.733 1.00 92.69 71 LEU A N 1
ATOM 570 C CA . LEU A 1 71 ? 5.857 -0.374 -6.345 1.00 92.69 71 LEU A CA 1
ATOM 571 C C . LEU A 1 71 ? 7.191 -0.942 -5.831 1.00 92.69 71 LEU A C 1
ATOM 573 O O . LEU A 1 71 ? 8.255 -0.530 -6.287 1.00 92.69 71 LEU A O 1
ATOM 577 N N . ASN A 1 72 ? 7.142 -1.870 -4.872 1.00 92.50 72 ASN A N 1
ATOM 578 C CA . ASN A 1 72 ? 8.329 -2.459 -4.273 1.00 92.50 72 ASN A CA 1
ATOM 579 C C . ASN A 1 72 ? 8.960 -3.493 -5.211 1.00 92.50 72 ASN A C 1
ATOM 581 O O . ASN A 1 72 ? 8.269 -4.219 -5.926 1.00 92.50 72 ASN A O 1
ATOM 585 N N . TYR A 1 73 ? 10.291 -3.574 -5.174 1.00 92.62 73 TYR A N 1
ATOM 586 C CA . TYR A 1 73 ? 11.059 -4.516 -5.991 1.00 92.62 73 TYR A CA 1
ATOM 587 C C . TYR A 1 73 ? 11.319 -5.858 -5.291 1.00 92.62 73 TYR A C 1
ATOM 589 O O . TYR A 1 73 ? 11.658 -6.829 -5.978 1.00 92.62 73 TYR A O 1
ATOM 597 N N . ASP A 1 74 ? 11.205 -5.898 -3.958 1.00 92.88 74 ASP A N 1
ATOM 598 C CA . ASP A 1 74 ? 11.407 -7.080 -3.107 1.00 92.88 74 ASP A CA 1
ATOM 599 C C . ASP A 1 74 ? 10.289 -8.121 -3.254 1.00 92.88 74 ASP A C 1
ATOM 601 O O . ASP A 1 74 ? 9.364 -7.923 -4.037 1.00 92.88 74 ASP A O 1
ATOM 605 N N . THR A 1 75 ? 10.407 -9.244 -2.540 1.00 92.88 75 THR A N 1
ATOM 606 C CA . THR A 1 75 ? 9.453 -10.366 -2.552 1.00 92.88 75 THR A CA 1
ATOM 607 C C . THR A 1 75 ? 8.790 -10.606 -1.191 1.00 92.88 75 THR A C 1
ATOM 609 O O . THR A 1 75 ? 8.354 -11.719 -0.911 1.00 92.88 75 THR A O 1
ATOM 612 N N . PHE A 1 76 ? 8.757 -9.611 -0.294 1.00 94.25 76 PHE A N 1
ATOM 613 C CA . PHE A 1 76 ? 8.281 -9.817 1.084 1.00 94.25 76 PHE A CA 1
ATOM 614 C C . PHE A 1 76 ? 6.776 -10.108 1.142 1.00 94.25 76 PHE A C 1
ATOM 616 O O . PHE A 1 76 ? 6.327 -10.955 1.911 1.00 94.25 76 PHE A O 1
ATOM 623 N N . LEU A 1 77 ? 5.990 -9.451 0.287 1.00 95.31 77 LEU A N 1
ATOM 624 C CA . LEU A 1 77 ? 4.559 -9.724 0.184 1.00 95.31 77 LEU A CA 1
ATOM 625 C C . LEU A 1 77 ? 4.299 -11.138 -0.349 1.00 95.31 77 LEU A C 1
ATOM 627 O O . LEU A 1 77 ? 3.485 -11.861 0.216 1.00 95.31 77 LEU A O 1
ATOM 631 N N . GLU A 1 78 ? 5.007 -11.561 -1.397 1.00 94.31 78 GLU A N 1
ATOM 632 C CA . GLU A 1 78 ? 4.838 -12.920 -1.929 1.00 94.31 78 GLU A CA 1
ATOM 633 C C . GLU A 1 78 ? 5.321 -13.981 -0.951 1.00 94.31 78 GLU A C 1
ATOM 635 O O . GLU A 1 78 ? 4.657 -14.995 -0.792 1.00 94.31 78 GLU A O 1
ATOM 640 N N . HIS A 1 79 ? 6.404 -13.717 -0.218 1.00 93.00 79 HIS A N 1
ATOM 641 C CA . HIS A 1 79 ? 6.843 -14.599 0.857 1.00 93.00 79 HIS A CA 1
ATOM 642 C C . HIS A 1 79 ? 5.743 -14.789 1.913 1.00 93.00 79 HIS A C 1
ATOM 644 O O . HIS A 1 79 ? 5.495 -15.917 2.330 1.00 93.00 79 HIS A O 1
ATOM 650 N N . ALA A 1 80 ? 5.033 -13.724 2.307 1.00 95.00 80 ALA A N 1
ATOM 651 C CA . ALA A 1 80 ? 3.891 -13.851 3.214 1.00 95.00 80 ALA A CA 1
ATOM 652 C C . ALA A 1 80 ? 2.754 -14.706 2.625 1.00 95.00 80 ALA A C 1
ATOM 654 O O . ALA A 1 80 ? 2.179 -15.531 3.329 1.00 95.00 80 ALA A O 1
ATOM 655 N N . ILE A 1 81 ? 2.439 -14.540 1.341 1.00 94.81 81 ILE A N 1
ATOM 656 C CA . ILE A 1 81 ? 1.349 -15.274 0.683 1.00 94.81 81 ILE A CA 1
ATOM 657 C C . ILE A 1 81 ? 1.707 -16.757 0.506 1.00 94.81 81 ILE A C 1
ATOM 659 O O . ILE A 1 81 ? 0.931 -17.627 0.890 1.00 94.81 81 ILE A O 1
ATOM 663 N N . GLU A 1 82 ? 2.886 -17.048 -0.040 1.00 92.19 82 GLU A N 1
ATOM 664 C CA . GLU A 1 82 ? 3.277 -18.399 -0.453 1.00 92.19 82 GLU A CA 1
ATOM 665 C C . GLU A 1 82 ? 3.832 -19.233 0.700 1.00 92.19 82 GLU A C 1
ATOM 667 O O . GLU A 1 82 ? 3.533 -20.418 0.798 1.00 92.19 82 GLU A O 1
ATOM 672 N N . GLN A 1 83 ? 4.660 -18.636 1.563 1.00 89.50 83 GLN A N 1
ATOM 673 C CA . GLN A 1 83 ? 5.396 -19.385 2.589 1.00 89.50 83 GLN A CA 1
ATOM 674 C C . GLN A 1 83 ? 4.705 -19.365 3.948 1.00 89.50 83 GLN A C 1
ATOM 676 O O . GLN A 1 83 ? 4.905 -20.284 4.737 1.00 89.50 83 GLN A O 1
ATOM 681 N N . ILE A 1 84 ? 3.927 -18.319 4.242 1.00 87.00 84 ILE A N 1
ATOM 682 C CA . ILE A 1 84 ? 3.235 -18.194 5.529 1.00 87.00 84 ILE A CA 1
ATOM 683 C C . ILE A 1 84 ? 1.777 -18.623 5.388 1.00 87.00 84 ILE A C 1
ATOM 685 O O . ILE A 1 84 ? 1.305 -19.406 6.206 1.00 87.00 84 ILE A O 1
ATOM 689 N N . LEU A 1 85 ? 1.079 -18.148 4.352 1.00 88.38 85 LEU A N 1
ATOM 690 C CA . LEU A 1 85 ? -0.324 -18.505 4.133 1.00 88.38 85 LEU A CA 1
ATOM 691 C C . LEU A 1 85 ? -0.553 -19.723 3.238 1.00 88.38 85 LEU A C 1
ATOM 693 O O . LEU A 1 85 ? -1.683 -20.196 3.164 1.00 88.38 85 LEU A O 1
ATOM 697 N N . GLU A 1 86 ? 0.493 -20.245 2.597 1.00 91.19 86 GLU A N 1
ATOM 698 C CA . GLU A 1 86 ? 0.410 -21.405 1.697 1.00 91.19 86 GLU A CA 1
ATOM 699 C C . GLU A 1 86 ? -0.564 -21.190 0.518 1.00 91.19 86 GLU A C 1
ATOM 701 O O . GLU A 1 86 ? -1.202 -22.126 0.035 1.00 91.19 86 GLU A O 1
ATOM 706 N N . ARG A 1 87 ? -0.679 -19.946 0.033 1.00 91.00 87 ARG A N 1
ATOM 707 C CA . ARG A 1 87 ? -1.539 -19.564 -1.100 1.00 91.00 87 ARG A CA 1
ATOM 708 C C . ARG A 1 87 ? -0.723 -19.223 -2.341 1.00 91.00 87 ARG A C 1
ATOM 710 O O . ARG A 1 87 ? 0.436 -18.826 -2.260 1.00 91.00 87 ARG A O 1
ATOM 717 N N . ALA A 1 88 ? -1.348 -19.344 -3.509 1.00 92.31 88 ALA A N 1
ATOM 718 C CA . ALA A 1 88 ? -0.722 -18.960 -4.769 1.00 92.31 88 ALA A CA 1
ATOM 719 C C . ALA A 1 88 ? -0.734 -17.434 -4.979 1.00 92.31 88 ALA A C 1
ATOM 721 O O . ALA A 1 88 ? -1.676 -16.739 -4.587 1.00 92.31 88 ALA A O 1
ATOM 722 N N . VAL A 1 89 ? 0.293 -16.921 -5.658 1.00 93.31 89 VAL A N 1
ATOM 723 C CA . VAL A 1 89 ? 0.350 -15.533 -6.133 1.00 93.31 89 VAL A CA 1
ATOM 724 C C . VAL A 1 89 ? -0.040 -15.468 -7.607 1.00 93.31 89 VAL A C 1
ATOM 726 O O . VAL A 1 89 ? 0.500 -16.198 -8.441 1.00 93.31 89 VAL A O 1
ATOM 729 N N . ASP A 1 90 ? -0.934 -14.537 -7.936 1.00 94.06 90 ASP A N 1
ATOM 730 C CA . ASP A 1 90 ? -1.241 -14.156 -9.312 1.00 94.06 90 ASP A CA 1
ATOM 731 C C . ASP A 1 90 ? -0.549 -12.828 -9.663 1.00 94.06 90 ASP A C 1
ATOM 733 O O . ASP A 1 90 ? -0.923 -11.755 -9.194 1.00 94.06 90 ASP A O 1
ATOM 737 N N . TYR A 1 91 ? 0.461 -12.880 -10.529 1.00 93.19 91 TYR A N 1
ATOM 738 C CA . TYR A 1 91 ? 1.202 -11.692 -10.961 1.00 93.19 91 TYR A CA 1
ATOM 739 C C . TYR A 1 91 ? 0.498 -10.870 -12.057 1.00 93.19 91 TYR A C 1
ATOM 741 O O . TYR A 1 91 ? 1.056 -9.875 -12.533 1.00 93.19 91 TYR A O 1
ATOM 749 N N . GLY A 1 92 ? -0.696 -11.277 -12.506 1.00 91.75 92 GLY A N 1
ATOM 750 C CA . GLY A 1 92 ? -1.412 -10.656 -13.628 1.00 91.75 92 GLY A CA 1
ATOM 751 C C . GLY A 1 92 ? -0.754 -10.906 -14.990 1.00 91.75 92 GLY A C 1
ATOM 752 O O . GLY A 1 92 ? -1.121 -10.288 -15.991 1.00 91.75 92 GLY A O 1
ATOM 753 N N . VAL A 1 93 ? 0.245 -11.792 -15.029 1.00 91.19 93 VAL A N 1
ATOM 754 C CA . VAL A 1 93 ? 0.957 -12.247 -16.224 1.00 91.19 93 VAL A CA 1
ATOM 755 C C . VAL A 1 93 ? 1.405 -13.691 -16.056 1.00 91.19 93 VAL A C 1
ATOM 757 O O . VAL A 1 93 ? 1.649 -14.161 -14.948 1.00 91.19 93 VAL A O 1
ATOM 760 N N . ARG A 1 94 ? 1.612 -14.371 -17.187 1.00 88.50 94 ARG A N 1
ATOM 761 C CA . ARG A 1 94 ? 2.181 -15.717 -17.202 1.00 88.50 94 ARG A CA 1
ATOM 762 C C . ARG A 1 94 ? 3.611 -15.718 -16.659 1.00 88.50 94 ARG A C 1
ATOM 764 O O . ARG A 1 94 ? 4.468 -15.011 -17.197 1.00 88.50 94 ARG A O 1
ATOM 771 N N . VAL A 1 95 ? 3.853 -16.581 -15.677 1.00 87.88 95 VAL A N 1
ATOM 772 C CA . VAL A 1 95 ? 5.162 -16.849 -15.073 1.00 87.88 95 VAL A CA 1
ATOM 773 C C . VAL A 1 95 ? 5.550 -18.30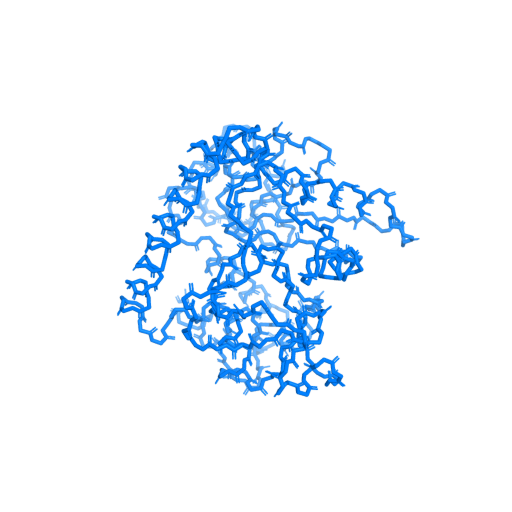1 -15.348 1.00 87.88 95 VAL A C 1
ATOM 775 O O . VAL A 1 95 ? 4.695 -19.185 -15.337 1.00 87.88 95 VAL A O 1
ATOM 778 N N . ASP A 1 96 ? 6.816 -18.552 -15.676 1.00 84.38 96 ASP A N 1
ATOM 779 C CA . ASP A 1 96 ? 7.304 -19.910 -15.899 1.00 84.38 96 ASP A CA 1
ATOM 780 C C . ASP A 1 96 ? 7.326 -20.703 -14.592 1.00 84.38 96 ASP A C 1
ATOM 782 O O . ASP A 1 96 ? 7.751 -20.196 -13.554 1.00 84.38 96 ASP A O 1
ATOM 786 N N . GLY A 1 97 ? 6.870 -21.952 -14.649 1.00 72.94 97 GLY A N 1
ATOM 787 C CA . GLY A 1 97 ? 6.805 -22.827 -13.479 1.00 72.94 97 GLY A CA 1
ATOM 788 C C . GLY A 1 97 ? 5.787 -22.422 -12.406 1.00 72.94 97 GLY A C 1
ATOM 789 O O . GLY A 1 97 ? 5.788 -23.049 -11.350 1.00 72.94 97 GLY A O 1
ATOM 790 N N . SER A 1 98 ? 4.921 -21.428 -12.650 1.00 69.19 98 SER A N 1
ATOM 791 C CA . SER A 1 98 ? 3.790 -21.137 -11.766 1.00 69.19 98 SER A CA 1
ATOM 792 C C . SER A 1 98 ? 2.477 -21.642 -12.371 1.00 69.19 98 SER A C 1
ATOM 794 O O . SER A 1 98 ? 2.085 -21.268 -13.476 1.00 69.19 98 SER A O 1
ATOM 796 N N . ASP A 1 99 ? 1.775 -22.484 -11.613 1.00 59.09 99 ASP A N 1
ATOM 797 C CA . ASP A 1 99 ? 0.374 -22.840 -11.885 1.00 59.09 99 ASP A CA 1
ATOM 798 C C . ASP A 1 99 ? -0.592 -21.759 -11.342 1.00 59.09 99 ASP A C 1
ATOM 800 O O . ASP A 1 99 ? -1.804 -21.829 -11.534 1.00 59.09 99 ASP A O 1
ATOM 804 N N . GLY A 1 100 ? -0.054 -20.741 -10.655 1.00 57.53 100 GLY A N 1
ATOM 805 C CA . GLY A 1 100 ? -0.809 -19.771 -9.858 1.00 57.53 100 GLY A CA 1
ATOM 806 C C . GLY A 1 100 ? -1.695 -18.812 -10.652 1.00 57.53 100 GLY A C 1
ATOM 807 O O . GLY A 1 100 ? -2.636 -18.271 -10.086 1.00 57.53 100 GLY A O 1
ATOM 808 N N . HIS A 1 101 ? -1.455 -18.631 -11.955 1.00 56.84 101 HIS A N 1
ATOM 809 C CA . HIS A 1 101 ? -2.252 -17.707 -12.774 1.00 56.84 101 HIS A CA 1
ATOM 810 C C . HIS A 1 101 ? -3.712 -18.172 -12.956 1.00 56.84 101 HIS A C 1
ATOM 812 O O . HIS A 1 101 ? -4.581 -17.348 -13.216 1.00 56.84 101 HIS A O 1
ATOM 818 N N . ASP A 1 102 ? -3.982 -19.473 -12.778 1.00 60.09 102 ASP A N 1
ATOM 819 C CA . ASP A 1 102 ? -5.315 -20.079 -12.920 1.00 60.09 102 ASP A CA 1
ATOM 820 C C . ASP A 1 102 ? -5.834 -20.710 -11.607 1.00 60.09 102 ASP A C 1
ATOM 822 O O . ASP A 1 102 ? -6.882 -21.367 -11.598 1.00 60.09 102 ASP A O 1
ATOM 826 N N . ALA A 1 103 ? -5.119 -20.547 -10.487 1.00 71.38 103 ALA A N 1
ATOM 827 C CA . ALA A 1 103 ? -5.563 -21.084 -9.205 1.00 71.38 103 ALA A CA 1
ATOM 828 C C . ALA A 1 103 ? -6.738 -20.251 -8.664 1.00 71.38 103 ALA A C 1
ATOM 830 O O . ALA A 1 103 ? -6.663 -19.029 -8.552 1.00 71.38 103 ALA A O 1
ATOM 831 N N . ALA A 1 104 ? -7.845 -20.921 -8.330 1.00 73.56 104 ALA A N 1
ATOM 832 C CA . ALA A 1 104 ? -9.096 -20.269 -7.932 1.00 73.56 104 ALA A CA 1
ATOM 833 C C . ALA A 1 104 ? -8.982 -19.425 -6.645 1.00 73.56 104 ALA A C 1
ATOM 835 O O . ALA A 1 104 ? -9.852 -18.602 -6.370 1.00 73.56 104 ALA A O 1
ATOM 836 N N . ASP A 1 105 ? -7.932 -19.646 -5.858 1.00 84.50 105 ASP A N 1
ATOM 837 C CA . ASP A 1 105 ? -7.629 -18.995 -4.588 1.00 84.50 105 ASP A CA 1
ATOM 838 C C . ASP A 1 105 ? -6.363 -18.120 -4.636 1.00 84.50 105 ASP A C 1
ATOM 840 O O . ASP A 1 105 ? -5.930 -17.626 -3.587 1.00 84.50 105 ASP A O 1
ATOM 844 N N . ALA A 1 106 ? -5.784 -17.896 -5.822 1.00 91.56 106 ALA A N 1
ATOM 845 C CA . ALA A 1 106 ? -4.612 -17.045 -5.972 1.00 91.56 106 ALA A CA 1
ATOM 846 C C . ALA A 1 106 ? -4.911 -15.592 -5.582 1.00 91.56 106 ALA A C 1
ATOM 848 O O . ALA A 1 106 ? -5.980 -15.051 -5.871 1.00 91.56 106 ALA A O 1
ATOM 849 N N . ILE A 1 107 ? -3.949 -14.947 -4.923 1.00 94.50 107 ILE A N 1
ATOM 850 C CA . ILE A 1 107 ? -4.044 -13.536 -4.544 1.00 94.50 107 ILE A CA 1
ATOM 851 C C . ILE A 1 107 ? -3.346 -12.689 -5.614 1.00 94.50 107 ILE A C 1
ATOM 853 O O . ILE A 1 107 ? -2.143 -12.876 -5.832 1.00 94.50 107 ILE A O 1
ATOM 857 N N . PRO A 1 108 ? -4.040 -11.723 -6.245 1.00 95.81 108 PRO A N 1
ATOM 858 C CA . PRO A 1 108 ? -3.403 -10.820 -7.194 1.00 95.81 108 PRO A CA 1
ATOM 859 C C . PRO A 1 108 ? -2.329 -9.957 -6.522 1.00 95.81 108 PRO A C 1
ATOM 861 O O . PRO A 1 108 ? -2.611 -9.239 -5.561 1.00 95.81 108 PRO A O 1
ATOM 864 N N . VAL A 1 109 ? -1.105 -9.982 -7.052 1.00 96.69 109 VAL A N 1
ATOM 865 C CA . VAL A 1 109 ? 0.023 -9.129 -6.649 1.00 96.69 109 VAL A CA 1
ATOM 866 C C . VAL A 1 109 ? 0.665 -8.524 -7.893 1.00 96.69 109 VAL A C 1
ATOM 868 O O . VAL A 1 109 ? 1.547 -9.095 -8.536 1.00 96.69 109 VAL A O 1
ATOM 871 N N . LEU A 1 110 ? 0.235 -7.314 -8.234 1.00 96.62 110 LEU A N 1
ATOM 872 C CA . LEU A 1 110 ? 0.650 -6.633 -9.454 1.00 96.62 110 LEU A CA 1
ATOM 873 C C . LEU A 1 110 ? 1.836 -5.704 -9.172 1.00 96.62 110 LEU A C 1
ATOM 875 O O . LEU A 1 110 ? 1.692 -4.622 -8.590 1.00 96.62 110 LEU A O 1
ATOM 879 N N . LYS A 1 111 ? 3.029 -6.117 -9.617 1.00 95.38 111 LYS A N 1
ATOM 880 C CA . LYS A 1 111 ? 4.272 -5.344 -9.471 1.00 95.38 111 LYS A CA 1
ATOM 881 C C . LYS A 1 111 ? 4.438 -4.319 -10.585 1.00 95.38 111 LYS A C 1
ATOM 883 O O . LYS A 1 111 ? 5.026 -4.592 -11.633 1.00 95.38 111 LYS A O 1
ATOM 888 N N . LEU A 1 112 ? 3.959 -3.101 -10.353 1.00 93.12 112 LEU A N 1
ATOM 889 C CA . LEU A 1 112 ? 3.922 -2.042 -11.371 1.00 93.12 112 LEU A CA 1
ATOM 890 C C . LEU A 1 112 ? 5.314 -1.564 -11.815 1.00 93.12 112 LEU A C 1
ATOM 892 O O . LEU A 1 112 ? 5.452 -0.988 -12.901 1.00 93.12 112 LEU A O 1
ATOM 896 N N . HIS A 1 113 ? 6.330 -1.788 -10.978 1.00 91.38 113 HIS A N 1
ATOM 897 C CA . HIS A 1 113 ? 7.741 -1.498 -11.247 1.00 91.38 113 HIS A CA 1
ATOM 898 C C . HIS A 1 113 ? 8.584 -2.750 -11.501 1.00 91.38 113 HIS A C 1
ATOM 900 O O . HIS A 1 113 ? 9.796 -2.640 -11.663 1.00 91.38 113 HIS A O 1
ATOM 906 N N . GLY A 1 114 ? 7.963 -3.926 -11.587 1.00 92.06 114 GLY A N 1
ATOM 907 C CA . GLY A 1 114 ? 8.662 -5.201 -11.729 1.00 92.06 114 GLY A CA 1
ATOM 908 C C . GLY A 1 114 ? 9.336 -5.644 -10.437 1.00 92.06 114 GLY A C 1
ATOM 909 O O . GLY A 1 114 ? 8.966 -5.209 -9.350 1.00 92.06 114 GLY A O 1
ATOM 910 N N . SER A 1 115 ? 10.320 -6.532 -10.547 1.00 92.31 115 SER A N 1
ATOM 911 C CA . SER A 1 115 ? 10.973 -7.117 -9.380 1.00 92.31 115 SER A CA 1
ATOM 912 C C . SER A 1 115 ? 12.436 -7.434 -9.625 1.00 92.31 115 SER A C 1
ATOM 914 O O . SER A 1 115 ? 12.874 -7.726 -10.739 1.00 92.31 115 SER A O 1
ATOM 916 N N . PHE A 1 116 ? 13.197 -7.431 -8.538 1.00 91.69 116 PHE A N 1
ATOM 917 C CA . PHE A 1 116 ? 14.574 -7.895 -8.534 1.00 91.69 116 PHE A CA 1
ATOM 918 C C . PHE A 1 116 ? 14.722 -9.409 -8.699 1.00 91.69 116 PHE A C 1
ATOM 920 O O . PHE A 1 116 ? 15.809 -9.840 -9.095 1.00 91.69 116 PHE A O 1
ATOM 927 N N . SER A 1 117 ? 13.658 -10.178 -8.449 1.00 90.38 117 SER A N 1
ATOM 928 C CA . SER A 1 117 ? 13.607 -11.629 -8.653 1.00 90.38 117 SER A CA 1
ATOM 929 C C . SER A 1 117 ? 13.145 -12.033 -10.057 1.00 90.38 117 SER A C 1
ATOM 931 O O . SER A 1 117 ? 13.262 -13.193 -10.434 1.00 90.38 117 SER A O 1
ATOM 933 N N . TRP A 1 118 ? 12.634 -11.104 -10.869 1.00 91.81 118 TRP A N 1
ATOM 934 C CA . TRP A 1 118 ? 12.132 -11.428 -12.207 1.00 91.81 118 TRP A CA 1
ATOM 935 C C . TRP A 1 118 ? 13.250 -11.454 -13.243 1.00 91.81 118 TRP A C 1
ATOM 937 O O . TRP A 1 118 ? 14.140 -10.606 -13.225 1.00 91.81 118 TRP A O 1
ATOM 947 N N . ARG A 1 119 ? 13.190 -12.378 -14.201 1.00 88.56 119 ARG A N 1
ATOM 948 C CA . ARG A 1 119 ? 14.062 -12.382 -15.385 1.00 88.56 119 ARG A CA 1
ATOM 949 C C . ARG A 1 119 ? 13.310 -11.903 -16.616 1.00 88.56 119 ARG A C 1
ATOM 951 O O . ARG A 1 119 ? 12.109 -12.116 -16.762 1.00 88.56 119 ARG A O 1
ATOM 958 N N . HIS A 1 120 ? 14.039 -11.256 -17.522 1.00 85.25 120 HIS A N 1
ATOM 959 C CA . HIS A 1 120 ? 13.490 -10.757 -18.781 1.00 85.25 120 HIS A CA 1
ATOM 960 C C . HIS A 1 120 ? 13.367 -11.881 -19.824 1.00 85.25 120 HIS A C 1
ATOM 962 O O . HIS A 1 120 ? 14.131 -11.950 -20.787 1.00 85.25 120 HIS A O 1
ATOM 968 N N . THR A 1 121 ? 12.411 -12.775 -19.599 1.00 86.94 121 THR A N 1
ATOM 969 C CA . THR A 1 121 ? 12.068 -13.925 -20.448 1.00 86.94 121 THR A CA 1
ATOM 970 C C . THR A 1 121 ? 10.586 -13.878 -20.823 1.00 86.94 121 THR A C 1
ATOM 972 O O . THR A 1 121 ? 9.825 -13.086 -20.271 1.00 86.94 121 THR A O 1
ATOM 975 N N . TRP A 1 122 ? 10.169 -14.706 -21.783 1.00 85.62 122 TRP A N 1
ATOM 976 C CA . TRP A 1 122 ? 8.753 -14.943 -22.071 1.00 85.62 122 TRP A CA 1
ATOM 977 C C . TRP A 1 122 ? 8.458 -16.450 -21.974 1.00 85.62 122 TRP A C 1
ATOM 979 O O . TRP A 1 122 ? 8.980 -17.197 -22.809 1.00 85.62 122 TRP A O 1
ATOM 989 N N . PRO A 1 123 ? 7.603 -16.903 -21.034 1.00 89.69 123 PRO A N 1
ATOM 990 C CA . PRO A 1 123 ? 7.046 -16.147 -19.897 1.00 89.69 123 PRO A CA 1
ATOM 991 C C . PRO A 1 123 ? 8.130 -15.655 -18.917 1.00 89.69 123 PRO A C 1
ATOM 993 O O . PRO A 1 123 ? 9.285 -16.077 -19.020 1.00 89.69 123 PRO A O 1
ATOM 996 N N . ILE A 1 124 ? 7.788 -14.741 -17.999 1.00 90.44 124 ILE A N 1
ATOM 997 C CA . ILE A 1 124 ? 8.755 -14.276 -16.986 1.00 90.44 124 ILE A CA 1
ATOM 998 C C . ILE A 1 124 ? 9.164 -15.433 -16.067 1.00 90.44 124 ILE A C 1
ATOM 1000 O O . ILE A 1 124 ? 8.318 -16.218 -15.662 1.00 90.44 124 ILE A O 1
ATOM 1004 N N . GLU A 1 125 ? 10.441 -15.540 -15.713 1.00 89.56 125 GLU A N 1
ATOM 1005 C CA . GLU A 1 125 ? 10.914 -16.476 -14.681 1.00 89.56 125 GLU A CA 1
ATOM 1006 C C . GLU A 1 125 ? 11.108 -15.730 -13.352 1.00 89.56 125 GLU A C 1
ATOM 1008 O O . GLU A 1 125 ? 11.660 -14.624 -13.341 1.00 89.56 125 GLU A O 1
ATOM 1013 N N . VAL A 1 126 ? 10.712 -16.347 -12.234 1.00 86.25 126 VAL A N 1
ATOM 1014 C CA . VAL A 1 126 ? 11.008 -15.863 -10.875 1.00 86.25 126 VAL A CA 1
ATOM 1015 C C . VAL A 1 126 ? 12.187 -16.658 -10.316 1.00 86.25 126 VAL A C 1
ATOM 1017 O O . VAL A 1 126 ? 12.158 -17.883 -10.272 1.00 86.25 126 VAL A O 1
ATOM 1020 N N . ALA A 1 127 ? 13.239 -15.962 -9.896 1.00 82.81 127 ALA A N 1
ATOM 1021 C CA . ALA A 1 127 ? 14.430 -16.540 -9.286 1.00 82.81 127 ALA A CA 1
ATOM 1022 C C . ALA A 1 127 ? 14.824 -15.737 -8.040 1.00 82.81 127 ALA A C 1
ATOM 1024 O O . ALA A 1 127 ? 14.783 -14.509 -8.066 1.00 82.81 127 ALA A O 1
ATOM 1025 N N . GLU A 1 128 ? 15.248 -16.415 -6.968 1.00 69.56 128 GLU A N 1
ATOM 1026 C CA . GLU A 1 128 ? 15.631 -15.762 -5.702 1.00 69.56 128 GLU A CA 1
ATOM 1027 C C . GLU A 1 128 ? 16.716 -14.691 -5.889 1.00 69.56 128 GLU A C 1
ATOM 1029 O O . GLU A 1 128 ? 16.658 -13.629 -5.269 1.00 69.56 128 GLU A O 1
ATOM 1034 N N . GLU A 1 129 ? 17.655 -14.925 -6.811 1.00 66.50 129 GLU A N 1
ATOM 1035 C CA . GLU A 1 129 ? 18.690 -13.970 -7.192 1.00 66.50 129 GLU A CA 1
ATOM 1036 C C . GLU A 1 129 ? 18.814 -13.883 -8.720 1.00 66.50 129 GLU A C 1
ATOM 1038 O O . GLU A 1 129 ? 18.998 -14.874 -9.434 1.00 66.50 129 GLU A O 1
ATOM 1043 N N . SER A 1 130 ? 18.706 -12.660 -9.239 1.00 64.19 130 SER A N 1
ATOM 1044 C CA . SER A 1 130 ? 18.891 -12.356 -10.656 1.00 64.19 130 SER A CA 1
ATOM 1045 C C . SER A 1 130 ? 19.694 -11.069 -10.814 1.00 64.19 130 SER A C 1
ATOM 1047 O O . SER A 1 130 ? 19.200 -9.974 -10.530 1.00 64.19 130 SER A O 1
ATOM 1049 N N . ASP A 1 131 ? 20.913 -11.192 -11.343 1.00 64.44 131 ASP A N 1
ATOM 1050 C CA . ASP A 1 131 ? 21.741 -10.051 -11.766 1.00 64.44 131 ASP A CA 1
ATOM 1051 C C . ASP A 1 131 ? 21.070 -9.232 -12.886 1.00 64.44 131 ASP A C 1
ATOM 1053 O O . ASP A 1 131 ? 21.356 -8.047 -13.070 1.00 64.44 131 ASP A O 1
ATOM 1057 N N . ALA A 1 132 ? 20.142 -9.856 -13.618 1.00 66.81 132 ALA A N 1
ATOM 1058 C CA . ALA A 1 132 ? 19.392 -9.286 -14.731 1.00 66.81 132 ALA A CA 1
ATOM 1059 C C . ALA A 1 132 ? 17.909 -9.068 -14.381 1.00 66.81 132 ALA A C 1
ATOM 1061 O O . ALA A 1 132 ? 17.037 -9.310 -15.216 1.00 66.81 132 ALA A O 1
ATOM 1062 N N . GLY A 1 133 ? 17.634 -8.640 -13.141 1.00 76.81 133 GLY A N 1
ATOM 1063 C CA . GLY A 1 133 ? 16.287 -8.317 -12.661 1.00 76.81 133 GLY A CA 1
ATOM 1064 C C . GLY A 1 133 ? 15.457 -7.526 -13.686 1.00 76.81 133 GLY A C 1
ATOM 1065 O O . GLY A 1 133 ? 15.965 -6.575 -14.288 1.00 76.81 133 GLY A O 1
ATOM 1066 N N . LEU A 1 134 ? 14.184 -7.879 -13.858 1.00 84.81 134 LEU A N 1
ATOM 1067 C CA . LEU A 1 134 ? 13.230 -7.169 -14.707 1.00 84.81 134 LEU A CA 1
ATOM 1068 C C . LEU A 1 134 ? 12.458 -6.141 -13.875 1.00 84.81 134 LEU A C 1
ATOM 1070 O O . LEU A 1 134 ? 11.439 -6.447 -13.258 1.00 84.81 134 LEU A O 1
ATOM 1074 N N . TRP A 1 135 ? 12.961 -4.908 -13.865 1.00 87.12 135 TRP A N 1
ATOM 1075 C CA . TRP A 1 135 ? 12.413 -3.801 -13.083 1.00 87.12 135 TRP A CA 1
ATOM 1076 C C . TRP A 1 135 ? 12.475 -2.474 -13.847 1.00 87.12 135 TRP A C 1
ATOM 1078 O O . TRP A 1 135 ? 13.303 -2.278 -14.742 1.00 87.12 135 TRP A O 1
ATOM 1088 N N . ILE A 1 136 ? 11.599 -1.546 -13.471 1.00 83.50 136 ILE A N 1
ATOM 1089 C CA . ILE A 1 136 ? 11.561 -0.179 -13.981 1.00 83.50 136 ILE A CA 1
ATOM 1090 C C . ILE A 1 136 ? 12.272 0.724 -12.972 1.00 83.50 136 ILE A C 1
ATOM 1092 O O . ILE A 1 136 ? 11.791 0.864 -11.854 1.00 83.50 136 ILE A O 1
ATOM 1096 N N . PRO A 1 137 ? 13.385 1.375 -13.339 1.00 80.38 137 PRO A N 1
ATOM 1097 C CA . PRO A 1 137 ? 14.068 2.285 -12.437 1.00 80.38 137 PRO A CA 1
ATOM 1098 C C . PRO A 1 137 ? 13.266 3.559 -12.179 1.00 80.38 137 PRO A C 1
ATOM 1100 O O . PRO A 1 137 ? 12.486 3.976 -13.041 1.00 80.38 137 PRO A O 1
ATOM 1103 N N . PRO A 1 138 ? 13.515 4.247 -11.050 1.00 73.50 138 PRO A N 1
ATOM 1104 C CA . PRO A 1 138 ? 12.845 5.503 -10.768 1.00 73.50 138 PRO A CA 1
ATOM 1105 C C . PRO A 1 138 ? 13.137 6.543 -11.850 1.00 73.50 138 PRO A C 1
ATOM 1107 O O . PRO A 1 138 ? 14.289 6.889 -12.136 1.00 73.50 138 PRO A O 1
ATOM 1110 N N . GLY A 1 139 ? 12.071 7.067 -12.438 1.00 67.56 139 GLY A N 1
ATOM 1111 C CA . GLY A 1 139 ? 12.122 7.976 -13.570 1.00 67.56 139 GLY A CA 1
ATOM 1112 C C . GLY A 1 139 ? 10.723 8.440 -13.960 1.00 67.56 139 GLY A C 1
ATOM 1113 O O . GLY A 1 139 ? 9.725 7.889 -13.507 1.00 67.56 139 GLY A O 1
ATOM 1114 N N . ILE A 1 140 ? 10.662 9.470 -14.805 1.00 59.81 140 ILE A N 1
ATOM 1115 C CA . ILE A 1 140 ? 9.400 10.077 -15.256 1.00 59.81 140 ILE A CA 1
ATOM 1116 C C . ILE A 1 140 ? 8.718 9.196 -16.312 1.00 59.81 140 ILE A C 1
ATOM 1118 O O . ILE A 1 140 ? 7.496 9.109 -16.346 1.00 59.81 140 ILE A O 1
ATOM 1122 N N . ARG A 1 141 ? 9.499 8.544 -17.184 1.00 65.50 141 ARG A N 1
ATOM 1123 C CA . ARG A 1 141 ? 8.979 7.600 -18.181 1.00 65.50 141 ARG A CA 1
ATOM 1124 C C . ARG A 1 141 ? 9.232 6.178 -17.723 1.00 65.50 141 ARG A C 1
ATOM 1126 O O . ARG A 1 141 ? 10.380 5.741 -17.657 1.00 65.50 141 ARG A O 1
ATOM 1133 N N . LYS A 1 142 ? 8.147 5.466 -17.444 1.00 69.06 142 LYS A N 1
ATOM 1134 C CA . LYS A 1 142 ? 8.151 4.033 -17.162 1.00 69.06 142 LYS A CA 1
ATOM 1135 C C . LYS A 1 142 ? 7.895 3.301 -18.483 1.00 69.06 142 LYS A C 1
ATOM 1137 O O . LYS A 1 142 ? 7.020 3.708 -19.246 1.00 69.06 142 LYS A O 1
ATOM 1142 N N . ALA A 1 143 ? 8.655 2.246 -18.780 1.00 68.00 143 ALA A N 1
ATOM 1143 C CA . ALA A 1 143 ? 8.530 1.445 -20.007 1.00 68.00 143 ALA A CA 1
ATOM 1144 C C . ALA A 1 143 ? 7.271 0.547 -19.985 1.00 68.00 143 ALA A C 1
ATOM 1146 O O . ALA A 1 143 ? 7.332 -0.667 -20.134 1.00 68.00 143 ALA A O 1
ATOM 1147 N N . LYS A 1 144 ? 6.102 1.149 -19.742 1.00 71.25 144 LYS A N 1
ATOM 1148 C CA . LYS A 1 144 ? 4.819 0.453 -19.570 1.00 71.25 144 LYS A CA 1
ATOM 1149 C C . LYS A 1 144 ? 4.310 -0.213 -20.841 1.00 71.25 144 LYS A C 1
ATOM 1151 O O . LYS A 1 144 ? 3.452 -1.080 -20.761 1.00 71.25 144 LYS A O 1
ATOM 1156 N N . SER A 1 145 ? 4.775 0.236 -22.004 1.00 78.56 145 SER A N 1
ATOM 1157 C CA . SER A 1 145 ? 4.423 -0.327 -23.312 1.00 78.56 145 SER A CA 1
ATOM 1158 C C . SER A 1 145 ? 5.079 -1.675 -23.587 1.00 78.56 145 SER A C 1
ATOM 1160 O O . SER A 1 145 ? 4.746 -2.317 -24.580 1.00 78.56 145 SER A O 1
ATOM 1162 N N . ASP A 1 146 ? 6.012 -2.079 -22.729 1.00 84.81 146 ASP A N 1
ATOM 1163 C CA . ASP A 1 146 ? 6.800 -3.277 -22.926 1.00 84.81 146 ASP A CA 1
ATOM 1164 C C . ASP A 1 146 ? 6.243 -4.394 -22.039 1.00 84.81 146 ASP A C 1
ATOM 1166 O O . ASP A 1 146 ? 5.692 -4.155 -20.958 1.00 84.81 146 ASP A O 1
ATOM 1170 N N . TYR A 1 147 ? 6.374 -5.636 -22.497 1.00 84.94 147 TYR A N 1
ATOM 1171 C CA . TYR A 1 147 ? 6.069 -6.798 -21.669 1.00 84.94 147 TYR A CA 1
ATOM 1172 C C . TYR A 1 147 ? 7.055 -6.882 -20.486 1.00 84.94 147 TYR A C 1
ATOM 1174 O O . TYR A 1 147 ? 8.243 -6.622 -20.688 1.00 84.94 147 TYR A O 1
ATOM 1182 N N . PRO A 1 148 ? 6.614 -7.266 -19.268 1.00 91.31 148 PRO A N 1
ATOM 1183 C CA . PRO A 1 148 ? 5.253 -7.631 -18.841 1.00 91.31 148 PRO A CA 1
ATOM 1184 C C . PRO A 1 148 ? 4.372 -6.455 -18.423 1.00 91.31 148 PRO A C 1
ATOM 1186 O O . PRO A 1 148 ? 3.189 -6.632 -18.135 1.00 91.31 148 PRO A O 1
ATOM 1189 N N . PHE A 1 149 ? 4.922 -5.246 -18.399 1.00 91.81 149 PHE A N 1
ATOM 1190 C CA . PHE A 1 149 ? 4.280 -4.090 -17.793 1.00 91.81 149 PHE A CA 1
ATOM 1191 C C . PHE A 1 149 ? 2.972 -3.704 -18.478 1.00 91.81 149 PHE A C 1
ATOM 1193 O O . PHE A 1 149 ? 2.031 -3.349 -17.781 1.00 91.81 149 PHE A O 1
ATOM 1200 N N . THR A 1 150 ? 2.837 -3.834 -19.799 1.00 90.94 150 THR A N 1
ATOM 1201 C CA . THR A 1 150 ? 1.556 -3.501 -20.457 1.00 90.94 150 THR A CA 1
ATOM 1202 C C . THR A 1 150 ? 0.401 -4.340 -19.922 1.00 90.94 150 THR A C 1
ATOM 1204 O O . THR A 1 150 ? -0.686 -3.816 -19.687 1.00 90.94 150 THR A O 1
ATOM 1207 N N . SER A 1 151 ? 0.652 -5.628 -19.688 1.00 92.56 151 SER A N 1
ATOM 1208 C CA . SER A 1 151 ? -0.342 -6.566 -19.172 1.00 92.56 151 SER A CA 1
ATOM 1209 C C . SER A 1 151 ? -0.617 -6.318 -17.688 1.00 92.56 151 SER A C 1
ATOM 1211 O O . SER A 1 151 ? -1.776 -6.175 -17.313 1.00 92.56 151 SER A O 1
ATOM 1213 N N . ILE A 1 152 ? 0.430 -6.131 -16.873 1.00 94.50 152 ILE A N 1
ATOM 1214 C CA . ILE A 1 152 ? 0.303 -5.814 -15.437 1.00 94.50 152 ILE A CA 1
ATOM 1215 C C . ILE A 1 152 ? -0.483 -4.514 -15.225 1.00 94.50 152 ILE A C 1
ATOM 1217 O O . ILE A 1 152 ? -1.370 -4.447 -14.380 1.00 94.50 152 ILE A O 1
ATOM 1221 N N . TRP A 1 153 ? -0.186 -3.468 -15.998 1.00 93.38 153 TRP A N 1
ATOM 1222 C CA . TRP A 1 153 ? -0.895 -2.189 -15.906 1.00 93.38 153 TRP A CA 1
ATOM 1223 C C . TRP A 1 153 ? -2.340 -2.281 -16.420 1.00 93.38 153 TRP A C 1
ATOM 1225 O O . TRP A 1 153 ? -3.193 -1.525 -15.954 1.00 93.38 153 TRP A O 1
ATOM 1235 N N . GLY A 1 154 ? -2.626 -3.206 -17.342 1.00 92.12 154 GLY A N 1
ATOM 1236 C CA . GLY A 1 154 ? -3.988 -3.572 -17.734 1.00 92.12 154 GLY A CA 1
ATOM 1237 C C . GLY A 1 154 ? -4.756 -4.212 -16.577 1.00 92.12 154 GLY A C 1
ATOM 1238 O O . GLY A 1 154 ? -5.792 -3.686 -16.180 1.00 92.12 154 GLY A O 1
ATOM 1239 N N . ALA A 1 155 ? -4.191 -5.259 -15.969 1.00 93.69 155 ALA A N 1
ATOM 1240 C CA . ALA A 1 155 ? -4.764 -5.931 -14.801 1.00 93.69 155 ALA A CA 1
ATOM 1241 C C . ALA A 1 155 ? -4.943 -4.973 -13.608 1.00 93.69 155 ALA A C 1
ATOM 1243 O O . ALA A 1 155 ? -5.950 -5.020 -12.909 1.00 93.69 155 ALA A O 1
ATOM 1244 N N . ALA A 1 156 ? -4.017 -4.029 -13.410 1.00 95.00 156 ALA A N 1
ATOM 1245 C CA . ALA A 1 156 ? -4.112 -3.041 -12.337 1.00 95.00 156 ALA A CA 1
ATOM 1246 C C . ALA A 1 156 ? -5.326 -2.123 -12.492 1.00 95.00 156 ALA A C 1
ATOM 1248 O O . ALA A 1 156 ? -5.934 -1.737 -11.499 1.00 95.00 156 ALA A O 1
ATOM 1249 N N . ARG A 1 157 ? -5.704 -1.786 -13.729 1.00 92.12 157 ARG A N 1
ATOM 1250 C CA . ARG A 1 157 ? -6.921 -1.013 -13.991 1.00 92.12 157 ARG A CA 1
ATOM 1251 C C . ARG A 1 157 ? -8.178 -1.779 -13.588 1.00 92.12 157 ARG A C 1
ATOM 1253 O O . ARG A 1 157 ? -9.109 -1.163 -13.085 1.00 92.12 157 ARG A O 1
ATOM 1260 N N . GLU A 1 158 ? -8.204 -3.082 -13.841 1.00 90.69 158 GLU A N 1
ATOM 1261 C CA . GLU A 1 158 ? -9.327 -3.951 -13.484 1.00 90.69 158 GLU A CA 1
ATOM 1262 C C . GLU A 1 158 ? -9.409 -4.131 -11.966 1.00 90.69 158 GLU A C 1
ATOM 1264 O O . GLU A 1 158 ? -10.474 -3.955 -11.383 1.00 90.69 158 GLU A O 1
ATOM 1269 N N . LEU A 1 159 ? -8.267 -4.366 -11.314 1.00 92.69 159 LEU A N 1
ATOM 1270 C CA . LEU A 1 159 ? -8.179 -4.523 -9.862 1.00 92.69 159 LEU A CA 1
ATOM 1271 C C . LEU A 1 159 ? -8.598 -3.259 -9.092 1.00 92.69 159 LEU A C 1
ATOM 1273 O O . LEU A 1 159 ? -9.119 -3.349 -7.983 1.00 92.69 159 LEU A O 1
ATOM 1277 N N . LEU A 1 160 ? -8.389 -2.078 -9.682 1.00 92.31 160 LEU A N 1
ATOM 1278 C CA . LEU A 1 160 ? -8.806 -0.796 -9.111 1.00 92.31 160 LEU A CA 1
ATOM 1279 C C . LEU A 1 160 ? -10.311 -0.522 -9.223 1.00 92.31 160 LEU A C 1
ATOM 1281 O O . LEU A 1 160 ? -10.763 0.505 -8.714 1.00 92.31 160 LEU A O 1
ATOM 1285 N N . ASP A 1 161 ? -11.111 -1.410 -9.824 1.00 88.56 161 ASP A N 1
ATOM 1286 C CA . ASP A 1 161 ? -12.569 -1.362 -9.665 1.00 88.56 161 ASP A CA 1
ATOM 1287 C C . ASP A 1 161 ? -13.008 -1.907 -8.291 1.00 88.56 161 ASP A C 1
ATOM 1289 O O . ASP A 1 161 ? -13.845 -2.798 -8.169 1.00 88.56 161 ASP A O 1
ATOM 1293 N N . CYS A 1 162 ? -12.423 -1.351 -7.231 1.00 90.56 162 CYS A N 1
ATOM 1294 C CA . CYS A 1 162 ? -12.706 -1.662 -5.836 1.00 90.56 162 CYS A CA 1
ATOM 1295 C C . CYS A 1 162 ? -13.447 -0.504 -5.159 1.00 90.56 162 CYS A C 1
ATOM 1297 O O . CYS A 1 162 ? -13.441 0.622 -5.647 1.00 90.56 162 CYS A O 1
ATOM 1299 N N . ASP A 1 163 ? -14.094 -0.750 -4.020 1.00 90.94 163 ASP A N 1
ATOM 1300 C CA . ASP A 1 163 ? -14.772 0.316 -3.268 1.00 90.94 163 ASP A CA 1
ATOM 1301 C C . ASP A 1 163 ? -13.781 1.183 -2.470 1.00 90.94 163 ASP A C 1
ATOM 1303 O O . ASP A 1 163 ? -13.929 2.406 -2.414 1.00 90.94 163 ASP A O 1
ATOM 1307 N N . VAL A 1 164 ? -12.725 0.559 -1.938 1.00 93.12 164 VAL A N 1
ATOM 1308 C CA . VAL A 1 164 ? -11.683 1.209 -1.138 1.00 93.12 164 VAL A CA 1
ATOM 1309 C C . VAL A 1 164 ? -10.303 0.817 -1.664 1.00 93.12 164 VAL A C 1
ATOM 1311 O O . VAL A 1 164 ? -9.995 -0.368 -1.800 1.00 93.12 164 VAL A O 1
ATOM 1314 N N . LEU A 1 165 ? -9.450 1.810 -1.921 1.00 95.50 165 LEU A N 1
ATOM 1315 C CA . LEU A 1 165 ? -8.015 1.629 -2.133 1.00 95.50 165 LEU A CA 1
ATOM 1316 C C . LEU A 1 165 ? -7.257 2.094 -0.892 1.00 95.50 165 LEU A C 1
ATOM 1318 O O . LEU A 1 165 ? -7.269 3.279 -0.558 1.00 95.50 165 LEU A O 1
ATOM 1322 N N . ARG A 1 166 ? -6.509 1.181 -0.272 1.00 96.19 166 ARG A N 1
ATOM 1323 C CA . ARG A 1 166 ? -5.577 1.514 0.810 1.00 96.19 166 ARG A CA 1
ATOM 1324 C C . ARG A 1 166 ? -4.166 1.694 0.282 1.00 96.19 166 ARG A C 1
ATOM 1326 O O . ARG A 1 166 ? -3.591 0.791 -0.317 1.00 96.19 166 ARG A O 1
ATOM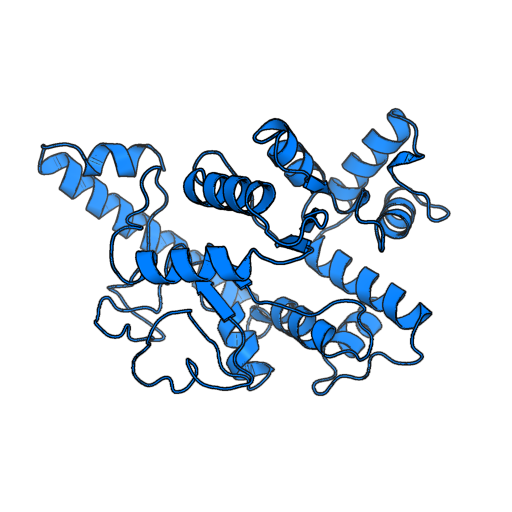 1333 N N . ILE A 1 167 ? -3.603 2.869 0.531 1.00 95.88 167 ILE A N 1
ATOM 1334 C CA . ILE A 1 167 ? -2.213 3.207 0.242 1.00 95.88 167 ILE A CA 1
ATOM 1335 C C . ILE A 1 167 ? -1.417 3.037 1.537 1.00 95.88 167 ILE A C 1
ATOM 1337 O O . ILE A 1 167 ? -1.560 3.836 2.461 1.00 95.88 167 ILE A O 1
ATOM 1341 N N . ILE A 1 168 ? -0.574 2.005 1.596 1.00 95.56 168 ILE A N 1
ATOM 1342 C CA . ILE A 1 168 ? 0.260 1.676 2.761 1.00 95.56 168 ILE A CA 1
ATOM 1343 C C . ILE A 1 168 ? 1.720 1.998 2.4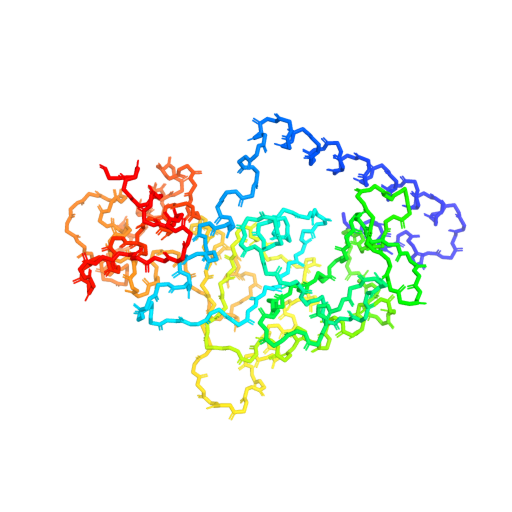30 1.00 95.56 168 ILE A C 1
ATOM 1345 O O . ILE A 1 168 ? 2.245 1.518 1.426 1.00 95.56 168 ILE A O 1
ATOM 1349 N N . GLY A 1 169 ? 2.377 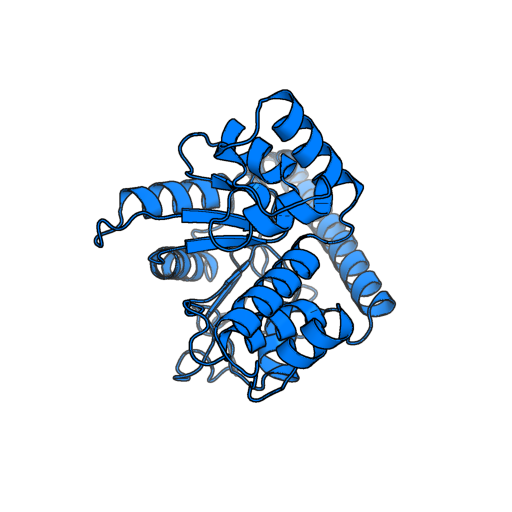2.823 3.251 1.00 86.69 169 GLY A N 1
ATOM 1350 C CA . GLY A 1 169 ? 3.823 3.083 3.146 1.00 86.69 169 GLY A CA 1
ATOM 1351 C C . GLY A 1 169 ? 4.302 3.717 1.830 1.00 86.69 169 GLY A C 1
ATOM 1352 O O . GLY A 1 169 ? 5.498 3.713 1.543 1.00 86.69 169 GLY A O 1
ATOM 1353 N N . CYS A 1 170 ? 3.396 4.263 1.014 1.00 85.12 170 CYS A N 1
ATOM 1354 C CA . CYS A 1 170 ? 3.719 4.843 -0.286 1.00 85.12 170 CYS A CA 1
ATOM 1355 C C . CYS A 1 170 ? 3.556 6.367 -0.268 1.00 85.12 170 CYS A C 1
ATOM 1357 O O . CYS A 1 170 ? 2.478 6.902 -0.010 1.00 85.12 170 CYS A O 1
ATOM 1359 N N . ASN A 1 171 ? 4.632 7.069 -0.623 1.00 82.38 171 ASN A N 1
ATOM 1360 C CA . ASN A 1 171 ? 4.588 8.494 -0.923 1.00 82.38 171 ASN A CA 1
ATOM 1361 C C . ASN A 1 171 ? 4.186 8.682 -2.389 1.00 82.38 171 ASN A C 1
ATOM 1363 O O . ASN A 1 171 ? 5.052 8.763 -3.259 1.00 82.38 171 ASN A O 1
ATOM 1367 N N . LEU A 1 172 ? 2.882 8.756 -2.670 1.00 86.00 172 LEU A N 1
ATOM 1368 C CA . LEU A 1 172 ? 2.403 9.057 -4.019 1.00 86.00 172 LEU A CA 1
ATOM 1369 C C . LEU A 1 172 ? 2.878 10.465 -4.409 1.00 86.00 172 LEU A C 1
ATOM 1371 O O . LEU A 1 172 ? 2.441 11.462 -3.831 1.00 86.00 172 LEU A O 1
ATOM 1375 N N . GLY A 1 173 ? 3.807 10.543 -5.362 1.00 83.00 173 GLY A N 1
ATOM 1376 C CA . GLY A 1 173 ? 4.441 11.793 -5.780 1.00 83.00 173 GLY A CA 1
ATOM 1377 C C . GLY A 1 173 ? 4.316 12.065 -7.281 1.00 83.00 173 GLY A C 1
ATOM 1378 O O . GLY A 1 173 ? 3.850 11.216 -8.040 1.00 83.00 173 GLY A O 1
ATOM 1379 N N . PRO A 1 174 ? 4.768 13.240 -7.761 1.00 78.31 174 PRO A N 1
ATOM 1380 C CA . PRO A 1 174 ? 4.713 13.587 -9.186 1.00 78.31 174 PRO A CA 1
ATOM 1381 C C . PRO A 1 174 ? 5.466 12.610 -10.104 1.00 78.31 174 PRO A C 1
ATOM 1383 O O . PRO A 1 174 ? 5.138 12.494 -11.281 1.00 78.31 174 PRO A O 1
ATOM 1386 N N . ASN A 1 175 ? 6.457 11.886 -9.575 1.00 79.12 175 ASN A N 1
ATOM 1387 C CA . ASN A 1 175 ? 7.215 10.875 -10.324 1.00 79.12 175 ASN A CA 1
ATOM 1388 C C . ASN A 1 175 ? 6.396 9.598 -10.576 1.00 79.12 175 ASN A C 1
ATOM 1390 O O . ASN A 1 175 ? 6.706 8.819 -11.475 1.00 79.12 175 ASN A O 1
ATOM 1394 N N . ASP A 1 176 ? 5.293 9.429 -9.848 1.00 84.81 176 ASP A N 1
ATOM 1395 C CA . ASP A 1 176 ? 4.308 8.375 -10.045 1.00 84.81 176 ASP A CA 1
ATOM 1396 C C . ASP A 1 176 ? 3.093 8.859 -10.831 1.00 84.81 176 ASP A C 1
ATOM 1398 O O . ASP A 1 176 ? 2.023 8.268 -10.727 1.00 84.81 176 ASP A O 1
ATOM 1402 N N . TRP A 1 177 ? 3.266 9.885 -11.678 1.00 84.81 177 TRP A N 1
ATOM 1403 C CA . TRP A 1 177 ? 2.229 10.419 -12.572 1.00 84.81 177 TRP A CA 1
ATOM 1404 C C . TRP A 1 177 ? 1.420 9.328 -13.272 1.00 84.81 177 TRP A C 1
ATOM 1406 O O . TRP A 1 177 ? 0.207 9.386 -13.411 1.00 84.81 177 TRP A O 1
ATOM 1416 N N . ASP A 1 178 ? 2.132 8.298 -13.680 1.00 87.25 178 ASP A N 1
ATOM 1417 C CA . ASP A 1 178 ? 1.633 7.109 -14.324 1.00 87.25 178 ASP A CA 1
ATOM 1418 C C . ASP A 1 178 ? 0.618 6.302 -13.491 1.00 87.25 178 ASP A C 1
ATOM 1420 O O . ASP A 1 178 ? -0.339 5.772 -14.053 1.00 87.25 178 ASP A O 1
ATOM 1424 N N . LEU A 1 179 ? 0.831 6.193 -12.178 1.00 90.38 179 LEU A N 1
ATOM 1425 C CA . LEU A 1 179 ? -0.112 5.603 -11.226 1.00 90.38 179 LEU A CA 1
ATOM 1426 C C . LEU A 1 179 ? -1.210 6.612 -10.883 1.00 90.38 179 LEU A C 1
ATOM 1428 O O . LEU A 1 179 ? -2.381 6.262 -10.901 1.00 90.38 179 LEU A O 1
ATOM 1432 N N . VAL A 1 180 ? -0.861 7.880 -10.661 1.00 91.19 180 VAL A N 1
ATOM 1433 C CA . VAL A 1 180 ? -1.831 8.952 -10.383 1.00 91.19 180 VAL A CA 1
ATOM 1434 C C . VAL A 1 180 ? -2.870 9.068 -11.505 1.00 91.19 180 VAL A C 1
ATOM 1436 O O . VAL A 1 180 ? -4.064 9.183 -11.243 1.00 91.19 180 VAL A O 1
ATOM 1439 N N . SER A 1 181 ? -2.437 8.980 -12.763 1.00 90.06 181 SER A N 1
ATOM 1440 C CA . SER A 1 181 ? -3.307 8.984 -13.939 1.00 90.06 181 SER A CA 1
ATOM 1441 C C . SER A 1 181 ? -4.218 7.755 -13.970 1.00 90.06 181 SER A C 1
ATOM 1443 O O . SER A 1 181 ? -5.404 7.882 -14.283 1.00 90.06 181 SER A O 1
ATOM 1445 N N . LEU A 1 182 ? -3.706 6.582 -13.589 1.00 91.06 182 LEU A N 1
ATOM 1446 C CA . LEU A 1 182 ? -4.511 5.369 -13.449 1.00 91.06 182 LEU A CA 1
ATOM 1447 C C . LEU A 1 182 ? -5.574 5.523 -12.347 1.00 91.06 182 LEU A C 1
ATOM 1449 O O . LEU A 1 182 ? -6.739 5.213 -12.579 1.00 91.06 182 LEU A O 1
ATOM 1453 N N . LEU A 1 183 ? -5.208 6.069 -11.185 1.00 92.12 183 LEU A N 1
ATOM 1454 C CA . LEU A 1 183 ? -6.141 6.328 -10.084 1.00 92.12 183 LEU A CA 1
ATOM 1455 C C . LEU A 1 183 ? -7.222 7.335 -10.490 1.00 92.12 183 LEU A C 1
ATOM 1457 O O . LEU A 1 183 ? -8.409 7.092 -10.282 1.00 92.12 183 LEU A O 1
ATOM 1461 N N . PHE A 1 184 ? -6.828 8.436 -11.134 1.00 89.94 184 PHE A N 1
ATOM 1462 C CA . PHE A 1 184 ? -7.758 9.450 -11.625 1.00 89.94 184 PHE A CA 1
ATOM 1463 C C . PHE A 1 184 ? -8.749 8.869 -12.637 1.00 89.94 184 PHE A C 1
ATOM 1465 O O . PHE A 1 184 ? -9.954 9.095 -12.524 1.00 89.94 184 PHE A O 1
ATOM 1472 N N . THR A 1 185 ? -8.251 8.124 -13.628 1.00 88.12 185 THR A N 1
ATOM 1473 C CA . THR A 1 185 ? -9.097 7.531 -14.673 1.00 88.12 185 THR A CA 1
ATOM 1474 C C . THR A 1 185 ? -10.014 6.455 -14.121 1.00 88.12 185 THR A C 1
ATOM 1476 O O . THR A 1 185 ? -11.170 6.400 -14.533 1.00 88.12 185 THR A O 1
ATOM 1479 N N . THR A 1 186 ? -9.541 5.646 -13.173 1.00 84.81 186 THR A N 1
ATOM 1480 C CA . THR A 1 186 ? -10.373 4.614 -12.554 1.00 84.81 186 THR A CA 1
ATOM 1481 C C . THR A 1 186 ? -11.483 5.252 -11.737 1.00 84.81 186 THR A C 1
ATOM 1483 O O . THR A 1 186 ? -12.641 4.960 -11.994 1.00 84.81 186 THR A O 1
ATOM 1486 N N . MET A 1 187 ? -11.169 6.228 -10.881 1.00 84.00 187 MET A N 1
ATOM 1487 C CA . MET A 1 187 ? -12.156 6.936 -10.059 1.00 84.00 187 MET A CA 1
ATOM 1488 C C . MET A 1 187 ? -13.274 7.605 -10.883 1.00 84.00 187 MET A C 1
ATOM 1490 O O . MET A 1 187 ? -14.432 7.566 -10.480 1.00 84.00 187 MET A O 1
ATOM 1494 N N . HIS A 1 188 ? -12.956 8.186 -12.046 1.00 81.50 188 HIS A N 1
ATOM 1495 C CA . HIS A 1 188 ? -13.951 8.833 -12.919 1.00 81.50 188 HIS A CA 1
ATOM 1496 C C . HIS A 1 188 ? -14.605 7.886 -13.934 1.00 81.50 188 HIS A C 1
ATOM 1498 O O . HIS A 1 188 ? -15.615 8.238 -14.541 1.00 81.50 188 HIS A O 1
ATOM 1504 N N . GLY A 1 189 ? -14.012 6.715 -14.164 1.00 75.06 189 GLY A N 1
ATOM 1505 C CA . GLY A 1 189 ? -14.438 5.746 -15.171 1.00 75.06 189 GLY A CA 1
ATOM 1506 C C . GLY A 1 189 ? -15.244 4.573 -14.617 1.00 75.06 189 GLY A C 1
ATOM 1507 O O . GLY A 1 189 ? -15.571 3.674 -15.392 1.00 75.06 189 GLY A O 1
ATOM 1508 N N . ARG A 1 190 ? -15.542 4.547 -13.309 1.00 72.44 190 ARG A N 1
ATOM 1509 C CA . ARG A 1 190 ? -16.236 3.420 -12.668 1.00 72.44 190 ARG A CA 1
ATOM 1510 C C . ARG A 1 190 ? -17.651 3.263 -13.209 1.00 72.44 190 ARG A C 1
ATOM 1512 O O . ARG A 1 190 ? -18.449 4.199 -13.192 1.00 72.44 190 ARG A O 1
ATOM 1519 N N . ALA A 1 191 ? -17.984 2.042 -13.613 1.00 63.22 191 ALA A N 1
ATOM 1520 C CA . ALA A 1 191 ? -19.333 1.690 -14.043 1.00 63.22 191 ALA A CA 1
ATOM 1521 C C . ALA A 1 191 ? -20.321 1.599 -12.865 1.00 63.22 191 ALA A C 1
ATOM 1523 O O . ALA A 1 191 ? -21.522 1.781 -13.055 1.00 63.22 191 ALA A O 1
ATOM 1524 N N . SER A 1 192 ? -19.823 1.329 -11.652 1.00 68.50 192 SER A N 1
ATOM 1525 C CA . SER A 1 192 ? -20.641 1.049 -10.465 1.00 68.50 192 SER A CA 1
ATOM 1526 C C . SER A 1 192 ? -21.355 2.276 -9.887 1.00 68.50 192 SER A C 1
ATOM 1528 O O . SER A 1 192 ? -22.327 2.119 -9.149 1.00 68.50 192 SER A O 1
ATOM 1530 N N . GLY A 1 193 ? -20.873 3.492 -10.180 1.00 67.75 193 GLY A N 1
ATOM 1531 C CA . GLY A 1 193 ? -21.385 4.743 -9.604 1.00 67.75 193 GLY A CA 1
ATOM 1532 C C . GLY A 1 193 ? -21.225 4.860 -8.080 1.00 67.75 193 GLY A C 1
ATOM 1533 O O . GLY A 1 193 ? -21.725 5.820 -7.493 1.00 67.75 193 GLY A O 1
ATOM 1534 N N . ARG A 1 194 ? -20.555 3.897 -7.431 1.00 71.88 194 ARG A N 1
ATOM 1535 C CA . ARG A 1 194 ? -20.287 3.908 -5.990 1.00 71.88 194 ARG A CA 1
ATOM 1536 C C . ARG A 1 194 ? -19.123 4.846 -5.664 1.00 71.88 194 ARG A C 1
ATOM 1538 O O . ARG A 1 194 ? -18.206 4.974 -6.482 1.00 71.88 194 ARG A O 1
ATOM 1545 N N . PRO A 1 195 ? -19.142 5.498 -4.488 1.00 73.06 195 PRO A N 1
ATOM 1546 C CA . PRO A 1 195 ? -18.013 6.300 -4.045 1.00 73.06 195 PRO A CA 1
ATOM 1547 C C . PRO A 1 195 ? -16.754 5.427 -3.967 1.00 73.06 195 PRO A C 1
ATOM 1549 O O . PRO A 1 195 ? -16.782 4.328 -3.423 1.00 73.06 195 PRO A O 1
ATOM 1552 N N . TYR A 1 196 ? -15.676 5.914 -4.576 1.00 86.38 196 TYR A N 1
ATOM 1553 C CA . TYR A 1 196 ? -14.339 5.335 -4.501 1.00 86.38 196 TYR A CA 1
ATOM 1554 C C . TYR A 1 196 ? -13.557 6.087 -3.431 1.00 86.38 196 TYR A C 1
ATOM 1556 O O . TYR A 1 196 ? -13.441 7.317 -3.507 1.00 86.38 196 TYR A O 1
ATOM 1564 N N . GLU A 1 197 ? -13.042 5.369 -2.443 1.00 90.69 197 GLU A N 1
ATOM 1565 C CA . GLU A 1 197 ? -12.329 5.972 -1.321 1.00 90.69 197 GLU A CA 1
ATOM 1566 C C . GLU A 1 197 ? -10.851 5.597 -1.359 1.00 90.69 197 GLU A C 1
ATOM 1568 O O . GLU A 1 197 ? -10.495 4.441 -1.578 1.00 90.69 197 GLU A O 1
ATOM 1573 N N . ILE A 1 198 ? -9.982 6.592 -1.164 1.00 94.69 198 ILE A N 1
ATOM 1574 C CA . ILE A 1 198 ? -8.547 6.364 -1.012 1.00 94.69 198 ILE A CA 1
ATOM 1575 C C . ILE A 1 198 ? -8.189 6.617 0.445 1.00 94.69 198 ILE A C 1
ATOM 1577 O O . ILE A 1 198 ? -8.255 7.748 0.926 1.00 94.69 198 ILE A O 1
ATOM 1581 N N . GLU A 1 199 ? -7.765 5.567 1.128 1.00 96.31 199 GLU A N 1
ATOM 1582 C CA . GLU A 1 199 ? -7.332 5.607 2.519 1.00 96.31 199 GLU A CA 1
ATOM 1583 C C . GLU A 1 199 ? -5.812 5.514 2.580 1.00 96.31 199 GLU A C 1
ATOM 1585 O O . GLU A 1 199 ? -5.209 4.582 2.051 1.00 96.31 199 GLU A O 1
ATOM 1590 N N . VAL A 1 200 ? -5.164 6.480 3.221 1.00 96.62 200 VAL A N 1
ATOM 1591 C CA . VAL A 1 200 ? -3.710 6.478 3.395 1.00 96.62 200 VAL A CA 1
ATOM 1592 C C . VAL A 1 200 ? -3.390 5.949 4.782 1.00 96.62 200 VAL A C 1
ATOM 1594 O O . VAL A 1 200 ? -3.547 6.651 5.782 1.00 96.62 200 VAL A O 1
ATOM 1597 N N . VAL A 1 201 ? -2.904 4.710 4.819 1.00 96.50 201 VAL A N 1
ATOM 1598 C CA . VAL A 1 201 ? -2.382 4.037 6.011 1.00 96.50 201 VAL A CA 1
ATOM 1599 C C . VAL A 1 201 ? -0.906 4.401 6.141 1.00 96.50 201 VAL A C 1
ATOM 1601 O O . VAL A 1 201 ? 0.010 3.647 5.808 1.00 96.50 201 VAL A O 1
ATOM 1604 N N . SER A 1 202 ? -0.697 5.649 6.542 1.00 95.38 202 SER A N 1
ATOM 1605 C CA . SER A 1 202 ? 0.606 6.254 6.783 1.00 95.38 202 SER A CA 1
ATOM 1606 C C . SER A 1 202 ? 0.438 7.433 7.743 1.00 95.38 202 SER A C 1
ATOM 1608 O O . SER A 1 202 ? -0.622 7.661 8.327 1.00 95.38 202 SER A O 1
ATOM 1610 N N . TRP A 1 203 ? 1.491 8.216 7.887 1.00 94.81 203 TRP A N 1
ATOM 1611 C CA . TRP A 1 203 ? 1.539 9.429 8.672 1.00 94.81 203 TRP A CA 1
ATOM 1612 C C . TRP A 1 203 ? 0.510 10.426 8.110 1.00 94.81 203 TRP A C 1
ATOM 1614 O O . TRP A 1 203 ? 0.447 10.598 6.889 1.00 94.81 203 TRP A O 1
ATOM 1624 N N . PRO A 1 204 ? -0.310 11.111 8.936 1.00 94.69 204 PRO A N 1
ATOM 1625 C CA . PRO A 1 204 ? -1.332 12.035 8.424 1.00 94.69 204 PRO A CA 1
ATOM 1626 C C . PRO A 1 204 ? -0.774 13.176 7.556 1.00 94.69 204 PRO A C 1
ATOM 1628 O O . PRO A 1 204 ? -1.469 13.714 6.687 1.00 94.69 204 PRO A O 1
ATOM 1631 N N . GLU A 1 205 ? 0.499 13.529 7.750 1.00 94.12 205 GLU A N 1
ATOM 1632 C CA . GLU A 1 205 ? 1.210 14.458 6.869 1.00 94.12 205 GLU A CA 1
ATOM 1633 C C . GLU A 1 205 ? 1.344 13.925 5.439 1.00 94.12 205 GLU A C 1
ATOM 1635 O O . GLU A 1 205 ? 1.219 14.701 4.493 1.00 94.12 205 GLU A O 1
ATOM 1640 N N . ASP A 1 206 ? 1.531 12.620 5.248 1.00 93.81 206 ASP A N 1
ATOM 1641 C CA . ASP A 1 206 ? 1.647 12.007 3.923 1.00 93.81 206 ASP A CA 1
ATOM 1642 C C . ASP A 1 206 ? 0.332 12.144 3.156 1.00 93.81 206 ASP A C 1
ATOM 1644 O O . ASP A 1 206 ? 0.322 12.607 2.015 1.00 93.81 206 ASP A O 1
ATOM 1648 N N . ALA A 1 207 ? -0.793 11.842 3.810 1.00 94.81 207 ALA A N 1
ATOM 1649 C CA . ALA A 1 207 ? -2.125 12.040 3.243 1.00 94.81 207 ALA A CA 1
ATOM 1650 C C . ALA A 1 207 ? -2.362 13.512 2.863 1.00 94.81 207 ALA A C 1
ATOM 1652 O O . ALA A 1 207 ? -2.872 13.808 1.781 1.00 94.81 207 ALA A O 1
ATOM 1653 N N . SER A 1 208 ? -1.920 14.440 3.718 1.00 93.81 208 SER A N 1
ATOM 1654 C CA . SER A 1 208 ? -1.997 15.882 3.459 1.00 93.81 208 SER A CA 1
ATOM 1655 C C . SER A 1 208 ? -1.154 16.287 2.246 1.00 93.81 208 SER A C 1
ATOM 1657 O O . SER A 1 208 ? -1.626 17.037 1.391 1.00 93.81 208 SER A O 1
ATOM 1659 N N . ARG A 1 209 ? 0.069 15.752 2.110 1.00 94.44 209 ARG A N 1
ATOM 1660 C CA . ARG A 1 209 ? 0.930 15.985 0.939 1.00 94.44 209 ARG A CA 1
ATOM 1661 C C . ARG A 1 209 ? 0.286 15.470 -0.345 1.00 94.44 209 ARG A C 1
ATOM 1663 O O . ARG A 1 209 ? 0.275 16.197 -1.337 1.00 94.44 209 ARG A O 1
ATOM 1670 N N . ILE A 1 210 ? -0.283 14.263 -0.324 1.00 93.94 210 ILE A N 1
ATOM 1671 C CA . ILE A 1 210 ? -0.979 13.679 -1.481 1.00 93.94 210 ILE A CA 1
ATOM 1672 C C . ILE A 1 210 ? -2.187 14.545 -1.859 1.00 93.94 210 ILE A C 1
ATOM 1674 O O . ILE A 1 210 ? -2.344 14.878 -3.030 1.00 93.94 210 ILE A O 1
ATOM 1678 N N . ARG A 1 211 ? -2.995 14.980 -0.885 1.00 93.56 211 ARG A N 1
ATOM 1679 C CA . ARG A 1 211 ? -4.165 15.847 -1.107 1.00 93.56 211 ARG A CA 1
ATOM 1680 C C . ARG A 1 211 ? -3.786 17.196 -1.723 1.00 93.56 211 ARG A C 1
ATOM 1682 O O . ARG A 1 211 ? -4.483 17.683 -2.606 1.00 93.56 211 ARG A O 1
ATOM 1689 N N . VAL A 1 212 ? -2.676 17.797 -1.289 1.00 94.12 212 VAL A N 1
ATOM 1690 C CA . VAL A 1 212 ? -2.167 19.053 -1.867 1.00 94.12 212 VAL A CA 1
ATOM 1691 C C . VAL A 1 212 ? -1.643 18.841 -3.288 1.00 94.12 212 VAL A C 1
ATOM 1693 O O . VAL A 1 212 ? -1.919 19.653 -4.170 1.00 94.12 212 VAL A O 1
ATOM 1696 N N . ALA A 1 213 ? -0.895 17.761 -3.527 1.00 93.00 213 ALA A N 1
ATOM 1697 C CA . ALA A 1 213 ? -0.334 17.460 -4.843 1.00 93.00 213 ALA A CA 1
ATOM 1698 C C . ALA A 1 213 ? -1.410 17.044 -5.862 1.00 93.00 213 ALA A C 1
ATOM 1700 O O . ALA A 1 213 ? -1.315 17.380 -7.044 1.00 93.00 213 ALA A O 1
ATOM 1701 N N . PHE A 1 214 ? -2.439 16.334 -5.400 1.00 93.12 214 PHE A N 1
ATOM 1702 C CA . PHE A 1 214 ? -3.476 15.713 -6.217 1.00 93.12 214 PHE A CA 1
ATOM 1703 C C . PHE A 1 214 ? -4.866 15.962 -5.604 1.00 93.12 214 PHE A C 1
ATOM 1705 O O . PHE A 1 214 ? -5.515 15.028 -5.137 1.00 93.12 214 PHE A O 1
ATOM 1712 N N . PRO A 1 215 ? -5.369 17.212 -5.627 1.00 92.06 215 PRO A N 1
ATOM 1713 C CA . PRO A 1 215 ? -6.617 17.599 -4.952 1.00 92.06 215 PRO A CA 1
ATOM 1714 C C . PRO A 1 215 ? -7.875 16.938 -5.527 1.00 92.06 215 PRO A C 1
ATOM 1716 O O . PRO A 1 215 ? -8.946 17.006 -4.936 1.00 92.06 215 PRO A O 1
ATOM 1719 N N . TYR A 1 216 ? -7.752 16.316 -6.696 1.00 88.81 216 TYR A N 1
ATOM 1720 C CA . TYR A 1 216 ? -8.805 15.531 -7.326 1.00 88.81 216 TYR A CA 1
ATOM 1721 C C . TYR A 1 216 ? -8.878 14.093 -6.801 1.00 88.81 216 TYR A C 1
ATOM 1723 O O . TYR A 1 216 ? -9.833 13.400 -7.126 1.00 88.81 216 TYR A O 1
ATOM 1731 N N . LEU A 1 217 ? -7.888 13.617 -6.039 1.00 89.50 217 LEU A N 1
ATOM 1732 C CA . LEU A 1 217 ? -7.952 12.323 -5.366 1.00 89.50 217 LEU A CA 1
ATOM 1733 C C . LEU A 1 217 ? -8.663 12.520 -4.019 1.00 89.50 217 LEU A C 1
ATOM 1735 O O . LEU A 1 217 ? -8.213 13.308 -3.186 1.00 89.50 217 LEU A O 1
ATOM 1739 N N . ASN A 1 218 ? -9.775 11.814 -3.799 1.00 89.12 218 ASN A N 1
ATOM 1740 C CA . ASN A 1 218 ? -10.525 11.851 -2.539 1.00 89.12 218 ASN A CA 1
ATOM 1741 C C . ASN A 1 218 ? -9.786 11.062 -1.441 1.00 89.12 218 ASN A C 1
ATOM 1743 O O . ASN A 1 218 ? -10.128 9.921 -1.137 1.00 89.12 218 ASN A O 1
ATOM 1747 N N . VAL A 1 219 ? -8.714 11.657 -0.914 1.00 94.12 219 VAL A N 1
ATOM 1748 C CA . VAL A 1 219 ? -7.782 11.020 0.025 1.00 94.12 219 VAL A CA 1
ATOM 1749 C C . VAL A 1 219 ? -8.173 11.297 1.470 1.00 94.12 219 VAL A C 1
ATOM 1751 O O . VAL A 1 219 ? -8.292 12.461 1.865 1.00 94.12 219 VAL A O 1
ATOM 1754 N N . ARG A 1 220 ? -8.259 10.236 2.274 1.00 95.94 220 ARG A N 1
ATOM 1755 C CA . ARG A 1 220 ? -8.414 10.266 3.733 1.00 95.94 220 ARG A CA 1
ATOM 1756 C C . ARG A 1 220 ? -7.123 9.838 4.423 1.00 95.94 220 ARG A C 1
ATOM 1758 O O . ARG A 1 220 ? -6.464 8.891 4.002 1.00 95.94 220 ARG A O 1
ATOM 1765 N N . SER A 1 221 ? -6.760 10.547 5.482 1.00 96.31 221 SER A N 1
ATOM 1766 C CA . SER A 1 221 ? -5.714 10.137 6.420 1.00 96.31 221 SER A CA 1
ATOM 1767 C C . SER A 1 221 ? -6.247 9.107 7.415 1.00 96.31 221 SER A C 1
ATOM 1769 O O . SER A 1 221 ? -7.457 8.986 7.581 1.00 96.31 221 SER A O 1
ATOM 1771 N N . LEU A 1 222 ? -5.353 8.438 8.149 1.00 95.19 222 LEU A N 1
ATOM 1772 C CA . LEU A 1 222 ? -5.719 7.538 9.252 1.00 95.19 222 LEU A CA 1
ATOM 1773 C C . LEU A 1 222 ? -6.683 8.152 10.278 1.00 95.19 222 LEU A C 1
ATOM 1775 O O . LEU A 1 222 ? -7.521 7.443 10.824 1.00 95.19 222 LEU A O 1
ATOM 1779 N N . LEU A 1 223 ? -6.593 9.465 10.516 1.00 96.81 223 LEU A N 1
ATOM 1780 C CA . LEU A 1 223 ? -7.473 10.182 11.445 1.00 96.81 223 LEU A CA 1
ATOM 1781 C C . LEU A 1 223 ? -8.906 10.333 10.905 1.00 96.81 223 LEU A C 1
ATOM 1783 O O . LEU A 1 223 ? -9.827 10.590 11.670 1.00 96.81 223 LEU A O 1
ATOM 1787 N N . GLU A 1 224 ? -9.092 10.198 9.593 1.00 96.88 224 GLU A N 1
ATOM 1788 C CA . GLU A 1 224 ? -10.352 10.430 8.877 1.00 96.88 224 GLU A CA 1
ATOM 1789 C C . GLU A 1 224 ? -11.012 9.124 8.395 1.00 96.88 224 GLU A C 1
ATOM 1791 O O . GLU A 1 224 ? -12.067 9.182 7.764 1.00 96.88 224 GLU A O 1
ATOM 1796 N N . ILE A 1 225 ? -10.401 7.957 8.641 1.00 95.44 225 ILE A N 1
ATOM 1797 C CA . ILE A 1 225 ? -10.979 6.656 8.270 1.00 95.44 225 ILE A CA 1
ATOM 1798 C C . ILE A 1 225 ? -12.177 6.374 9.193 1.00 95.44 225 ILE A C 1
ATOM 1800 O O . ILE A 1 225 ? -11.963 6.298 10.404 1.00 95.44 225 ILE A O 1
ATOM 1804 N N . PRO A 1 226 ? -13.410 6.208 8.676 1.00 91.00 226 PRO A N 1
ATOM 1805 C CA . PRO A 1 226 ? -14.617 6.152 9.503 1.00 91.00 226 PRO A CA 1
ATOM 1806 C C . PRO A 1 226 ? -14.596 5.083 10.595 1.00 91.00 226 PRO A C 1
ATOM 1808 O O . PRO A 1 226 ? -15.080 5.321 11.695 1.00 91.00 226 PRO A O 1
ATOM 1811 N N . GLU A 1 227 ? -14.034 3.906 10.316 1.00 90.25 227 GLU A N 1
ATOM 1812 C CA . GLU A 1 227 ? -14.119 2.781 11.248 1.00 90.25 227 GLU A CA 1
ATOM 1813 C C . GLU A 1 227 ? -13.171 2.921 12.446 1.00 90.25 227 GLU A C 1
ATOM 1815 O O . GLU A 1 227 ? -13.443 2.381 13.512 1.00 90.25 227 GLU A O 1
ATOM 1820 N N . ILE A 1 228 ? -12.047 3.623 12.283 1.00 94.50 228 ILE A N 1
ATOM 1821 C CA . ILE A 1 228 ? -10.960 3.639 13.280 1.00 94.50 228 ILE A CA 1
ATOM 1822 C C . ILE A 1 228 ? -10.502 5.046 13.676 1.00 94.50 228 ILE A C 1
ATOM 1824 O O . ILE A 1 228 ? -9.805 5.206 14.676 1.00 94.50 228 ILE A O 1
ATOM 1828 N N . GLY A 1 229 ? -10.863 6.074 12.908 1.00 95.81 229 GLY A N 1
ATOM 1829 C CA . GLY A 1 229 ? -10.320 7.424 13.038 1.00 95.81 229 GLY A CA 1
ATOM 1830 C C . GLY A 1 229 ? -10.639 8.043 14.392 1.00 95.81 229 GLY A C 1
ATOM 1831 O O . GLY A 1 229 ? -9.759 8.624 15.026 1.00 95.81 229 GLY A O 1
ATOM 1832 N N . ALA A 1 230 ? -11.861 7.840 14.892 1.00 96.25 230 ALA A N 1
ATOM 1833 C CA . ALA A 1 230 ? -12.266 8.328 16.205 1.00 96.25 230 ALA A CA 1
ATOM 1834 C C . ALA A 1 230 ? -11.444 7.713 17.349 1.00 96.25 230 ALA A C 1
ATOM 1836 O O . ALA A 1 230 ? -11.032 8.432 18.264 1.00 96.25 230 ALA A O 1
ATOM 1837 N N . GLN A 1 231 ? -11.167 6.407 17.277 1.00 95.50 231 GLN A N 1
ATOM 1838 C CA . GLN A 1 231 ? -10.323 5.705 18.244 1.00 95.50 231 GLN A CA 1
ATOM 1839 C C . GLN A 1 231 ? -8.866 6.175 18.138 1.00 95.50 231 GLN A C 1
ATOM 1841 O O . GLN A 1 231 ? -8.237 6.488 19.147 1.00 95.50 231 GLN A O 1
ATOM 1846 N N . PHE A 1 232 ? -8.353 6.338 16.917 1.00 95.69 232 PHE A N 1
ATOM 1847 C CA . PHE A 1 232 ? -7.011 6.870 16.679 1.00 95.69 232 PHE A CA 1
ATOM 1848 C C . PHE A 1 232 ? -6.847 8.270 17.294 1.00 95.69 232 PHE A C 1
ATOM 1850 O O . PHE A 1 232 ? -5.859 8.551 17.975 1.00 95.69 232 PHE A O 1
ATOM 1857 N N . VAL A 1 233 ? -7.830 9.158 17.097 1.00 96.75 233 VAL A N 1
ATOM 1858 C CA . VAL A 1 233 ? -7.860 10.505 17.691 1.00 96.75 233 VAL A CA 1
ATOM 1859 C C . VAL A 1 233 ? -7.807 10.437 19.219 1.00 96.75 233 VAL A C 1
ATOM 1861 O O . VAL A 1 233 ? -7.029 11.178 19.830 1.00 96.75 233 VAL A O 1
ATOM 1864 N N . ALA A 1 234 ? -8.596 9.550 19.832 1.00 95.56 234 ALA A N 1
ATOM 1865 C CA . ALA A 1 234 ? -8.602 9.355 21.280 1.00 95.56 234 ALA A CA 1
ATOM 1866 C C . ALA A 1 234 ? -7.231 8.938 21.815 1.00 95.56 234 ALA A C 1
ATOM 1868 O O . ALA A 1 234 ? -6.779 9.484 22.820 1.00 95.56 234 ALA A O 1
ATOM 1869 N N . GLU A 1 235 ? -6.523 8.043 21.131 1.00 94.75 235 GLU A N 1
ATOM 1870 C CA . GLU A 1 235 ? -5.203 7.597 21.578 1.00 94.75 235 GLU A CA 1
ATOM 1871 C C . GLU A 1 235 ? -4.129 8.683 21.455 1.00 94.75 235 GLU A C 1
ATOM 1873 O O . GLU A 1 235 ? -3.298 8.865 22.354 1.00 94.75 235 GLU A O 1
ATOM 1878 N N . VAL A 1 236 ? -4.143 9.464 20.369 1.00 95.62 236 VAL A N 1
ATOM 1879 C CA . VAL A 1 236 ? -3.110 10.491 20.164 1.00 95.62 236 VAL A CA 1
ATOM 1880 C C . VAL A 1 236 ? -3.337 11.739 21.014 1.00 95.62 236 VAL A C 1
ATOM 1882 O O . VAL A 1 236 ? -2.356 12.336 21.481 1.00 95.62 236 VAL A O 1
ATOM 1885 N N . LEU A 1 237 ? -4.591 12.134 21.253 1.00 95.62 237 LEU A N 1
ATOM 1886 C CA . LEU A 1 237 ? -4.933 13.305 22.070 1.00 95.62 237 LEU A CA 1
ATOM 1887 C C . LEU A 1 237 ? -5.160 12.976 23.551 1.00 95.62 237 LEU A C 1
ATOM 1889 O O . LEU A 1 237 ? -4.963 13.852 24.396 1.00 95.62 237 LEU A O 1
ATOM 1893 N N . GLY A 1 238 ? -5.517 11.733 23.866 1.00 93.25 238 GLY A N 1
ATOM 1894 C CA . GLY A 1 238 ? -6.071 11.333 25.155 1.00 93.25 238 GLY A CA 1
ATOM 1895 C C . GLY A 1 238 ? -7.551 11.715 25.274 1.00 93.25 238 GLY A C 1
ATOM 1896 O O . GLY A 1 238 ? -7.941 12.842 24.964 1.00 93.25 238 GLY A O 1
ATOM 1897 N N . GLY A 1 239 ? -8.373 10.791 25.772 1.00 93.38 239 GLY A N 1
ATOM 1898 C CA . GLY A 1 239 ? -9.795 11.017 26.046 1.00 93.38 239 GLY A CA 1
ATOM 1899 C C . GLY A 1 239 ? -10.707 10.027 25.327 1.00 93.38 239 GLY A C 1
ATOM 1900 O O . GLY A 1 239 ? -10.283 8.931 24.982 1.00 93.38 239 GLY A O 1
ATOM 1901 N N . GLU A 1 240 ? -11.964 10.426 25.138 1.00 94.38 240 GLU A N 1
ATOM 1902 C CA . GLU A 1 240 ? -12.986 9.616 24.465 1.00 94.38 240 GLU A CA 1
ATOM 1903 C C . GLU A 1 240 ? -12.869 9.690 22.931 1.00 94.38 240 GLU A C 1
ATOM 1905 O O . GLU A 1 240 ? -12.457 10.740 22.414 1.00 94.38 240 GLU A O 1
ATOM 1910 N N . PRO A 1 241 ? -13.291 8.639 22.199 1.00 95.38 241 PRO A N 1
ATOM 1911 C CA . PRO A 1 241 ? -13.354 8.635 20.738 1.00 95.38 241 PRO A CA 1
ATOM 1912 C C . PRO A 1 241 ? -14.143 9.816 20.172 1.00 95.38 241 PRO A C 1
ATOM 1914 O O . PRO A 1 241 ? -15.276 10.092 20.576 1.00 95.38 241 PRO A O 1
ATOM 1917 N N . LYS A 1 242 ? -13.535 10.528 19.218 1.00 95.38 242 LYS A N 1
ATOM 1918 C CA . LYS A 1 242 ? -14.144 11.675 18.529 1.00 95.38 242 LYS A CA 1
ATOM 1919 C C . LYS A 1 242 ? -13.745 11.697 17.065 1.00 95.38 242 LYS A C 1
ATOM 1921 O O . LYS A 1 242 ? -12.560 11.652 16.752 1.00 95.38 242 LYS A O 1
ATOM 1926 N N . GLU A 1 243 ? -14.728 11.879 16.191 1.00 96.81 243 GLU A N 1
ATOM 1927 C CA . GLU A 1 243 ? -14.481 12.100 14.765 1.00 96.81 243 GLU A CA 1
ATOM 1928 C C . GLU A 1 243 ? -13.539 13.284 14.537 1.00 96.81 243 GLU A C 1
ATOM 1930 O O . GLU A 1 243 ? -13.752 14.375 15.078 1.00 96.81 243 GLU A O 1
ATOM 1935 N N . PHE A 1 244 ? -12.541 13.106 13.673 1.00 96.62 244 PHE A N 1
ATOM 1936 C CA . PHE A 1 244 ? -11.583 14.163 13.339 1.00 96.62 244 PHE A CA 1
ATOM 1937 C C . PHE A 1 244 ? -12.262 15.404 12.735 1.00 96.62 244 PHE A C 1
ATOM 1939 O O . PHE A 1 244 ? -11.850 16.542 12.979 1.00 96.62 244 PHE A O 1
ATOM 1946 N N . SER A 1 245 ? -13.371 15.211 12.013 1.00 95.62 245 SER A N 1
ATOM 1947 C CA . SER A 1 245 ? -14.193 16.306 11.486 1.00 95.62 245 SER A CA 1
ATOM 1948 C C . SER A 1 245 ? -14.844 17.159 12.578 1.00 95.62 245 SER A C 1
ATOM 1950 O O . SER A 1 245 ? -15.145 18.323 12.323 1.00 95.62 245 SER A O 1
ATOM 1952 N N . ASN A 1 246 ? -15.039 16.616 13.782 1.00 96.56 246 ASN A N 1
ATOM 1953 C CA . ASN A 1 246 ? -15.684 17.309 14.899 1.00 96.56 246 ASN A CA 1
ATOM 1954 C C . ASN A 1 246 ? -14.695 18.080 15.784 1.00 96.56 246 ASN A C 1
ATOM 1956 O O . ASN A 1 246 ? -15.129 18.815 16.670 1.00 96.56 246 ASN A O 1
ATOM 1960 N N . LEU A 1 247 ? -13.390 17.917 15.557 1.00 96.06 247 LEU A N 1
ATOM 1961 C CA . LEU A 1 247 ? -12.343 18.674 16.237 1.00 96.06 247 LEU A CA 1
ATOM 1962 C C . LEU A 1 247 ? -12.264 20.108 15.701 1.00 96.06 247 LEU A C 1
ATOM 1964 O O . LEU A 1 247 ? -12.455 20.339 14.500 1.00 96.06 247 LEU A O 1
ATOM 1968 N N . ASP A 1 248 ? -11.933 21.057 16.578 1.00 96.81 248 ASP A N 1
ATOM 1969 C CA . ASP A 1 248 ? -11.561 22.407 16.151 1.00 96.81 248 ASP A CA 1
ATOM 1970 C C . ASP A 1 248 ? -10.165 22.436 15.495 1.00 96.81 248 ASP A C 1
ATOM 1972 O O . ASP A 1 248 ? -9.404 21.470 15.558 1.00 96.81 248 ASP A O 1
ATOM 1976 N N . GLU A 1 249 ? -9.822 23.529 14.807 1.00 96.44 249 GLU A N 1
ATOM 1977 C CA . GLU A 1 249 ? -8.553 23.606 14.064 1.00 96.44 249 GLU A CA 1
ATOM 1978 C C . GLU A 1 249 ? -7.314 23.401 14.969 1.00 96.44 249 GLU A C 1
ATOM 1980 O O . GLU A 1 249 ? -6.463 22.575 14.628 1.00 96.44 249 GLU A O 1
ATOM 1985 N N . PRO A 1 250 ? -7.219 24.028 16.162 1.00 97.06 250 PRO A N 1
ATOM 1986 C CA . PRO A 1 250 ? -6.138 23.735 17.106 1.00 97.06 250 PRO A CA 1
ATOM 1987 C C . PRO A 1 250 ? -6.080 22.271 17.577 1.00 97.06 250 PRO A C 1
ATOM 1989 O O . PRO A 1 250 ? -4.996 21.736 17.824 1.00 97.06 250 PRO A O 1
ATOM 1992 N N . GLU A 1 251 ? -7.218 21.602 17.764 1.00 96.50 251 GLU A N 1
ATOM 1993 C CA . GLU A 1 251 ? -7.284 20.172 18.077 1.00 96.50 251 GLU A CA 1
ATOM 1994 C C . GLU A 1 251 ? -6.804 19.307 16.914 1.00 96.50 251 GLU A C 1
ATOM 1996 O O . GLU A 1 251 ? -6.019 18.385 17.143 1.00 96.50 251 GLU A O 1
ATOM 2001 N N . ARG A 1 252 ? -7.197 19.629 15.678 1.00 97.06 252 ARG A N 1
ATOM 2002 C CA . ARG A 1 252 ? -6.744 18.914 14.475 1.00 97.06 252 ARG A CA 1
ATOM 2003 C C . ARG A 1 252 ? -5.238 19.015 14.291 1.00 97.06 252 ARG A C 1
ATOM 2005 O O . ARG A 1 252 ? -4.582 17.991 14.113 1.00 97.06 252 ARG A O 1
ATOM 2012 N N . GLU A 1 253 ? -4.672 20.215 14.409 1.00 96.25 253 GLU A N 1
ATOM 2013 C CA . GLU A 1 253 ? -3.221 20.424 14.331 1.00 96.25 253 GLU A CA 1
ATOM 2014 C C . GLU A 1 253 ? -2.476 19.620 15.405 1.00 96.25 253 GLU A C 1
ATOM 2016 O O . GLU A 1 253 ? -1.457 18.977 15.129 1.00 96.25 253 GLU A O 1
ATOM 2021 N N . ARG A 1 254 ? -3.001 19.604 16.639 1.00 96.75 254 ARG A N 1
ATOM 2022 C CA . ARG A 1 254 ? -2.441 18.792 17.728 1.00 96.75 254 ARG A CA 1
ATOM 2023 C C . ARG A 1 254 ? -2.543 17.298 17.443 1.00 96.75 254 ARG A C 1
ATOM 2025 O O . ARG A 1 254 ? -1.569 16.597 17.708 1.00 96.75 254 ARG A O 1
ATOM 2032 N N . ALA A 1 255 ? -3.666 16.816 16.911 1.00 96.62 255 ALA A N 1
ATOM 2033 C CA . ALA A 1 255 ? -3.871 15.404 16.591 1.00 96.62 255 ALA A CA 1
ATOM 2034 C C . ALA A 1 255 ? -2.910 14.944 15.494 1.00 96.62 255 ALA A C 1
ATOM 2036 O O . ALA A 1 255 ? -2.227 13.940 15.671 1.00 96.62 255 ALA A O 1
ATOM 2037 N N . VAL A 1 256 ? -2.776 15.725 14.417 1.00 96.50 256 VAL A N 1
ATOM 2038 C CA . VAL A 1 256 ? -1.803 15.472 13.346 1.00 96.50 256 VAL A CA 1
ATOM 2039 C C . VAL A 1 256 ? -0.392 15.438 13.926 1.00 96.50 256 VAL A C 1
ATOM 2041 O O . VAL A 1 256 ? 0.318 14.448 13.766 1.00 96.50 256 VAL A O 1
ATOM 2044 N N . LYS A 1 257 ? 0.022 16.464 14.675 1.00 96.31 257 LYS A N 1
ATOM 2045 C CA . LYS A 1 257 ? 1.363 16.504 15.276 1.00 96.31 257 LYS A CA 1
ATOM 2046 C C . LYS A 1 257 ? 1.621 15.323 16.221 1.00 96.31 257 LYS A C 1
ATOM 2048 O O . LYS A 1 257 ? 2.714 14.762 16.218 1.00 96.31 257 LYS A O 1
ATOM 2053 N N . ALA A 1 258 ? 0.634 14.953 17.035 1.00 95.56 258 ALA A N 1
ATOM 2054 C CA . ALA A 1 258 ? 0.739 13.834 17.963 1.00 95.56 258 ALA A CA 1
ATOM 2055 C C . ALA A 1 258 ? 0.818 12.494 17.224 1.00 95.56 258 ALA A C 1
ATOM 2057 O O . ALA A 1 258 ? 1.676 11.688 17.564 1.00 95.56 258 ALA A O 1
ATOM 2058 N N . ALA A 1 259 ? 0.002 12.281 16.191 1.00 94.12 259 ALA A N 1
ATOM 2059 C CA . ALA A 1 259 ? 0.046 11.085 15.357 1.00 94.12 259 ALA A CA 1
ATOM 2060 C C . ALA A 1 259 ? 1.423 10.898 14.704 1.00 94.12 259 ALA A C 1
ATOM 2062 O O . ALA A 1 259 ? 2.008 9.825 14.811 1.00 94.12 259 ALA A O 1
ATOM 2063 N N . ASN A 1 260 ? 1.985 11.961 14.121 1.00 92.75 260 ASN A N 1
ATOM 2064 C CA . ASN A 1 260 ? 3.306 11.914 13.487 1.00 92.75 260 ASN A CA 1
ATOM 2065 C C . ASN A 1 260 ? 4.463 11.697 14.482 1.00 92.75 260 ASN A C 1
ATOM 2067 O O . ASN A 1 260 ? 5.523 11.221 14.083 1.00 92.75 260 ASN A O 1
ATOM 2071 N N . GLY A 1 261 ? 4.294 12.080 15.755 1.00 91.19 261 GLY A N 1
ATOM 2072 C CA . GLY A 1 261 ? 5.362 12.032 16.761 1.00 91.19 261 GLY A CA 1
ATOM 2073 C C . GLY A 1 261 ? 5.276 10.885 17.773 1.00 91.19 261 GLY A C 1
ATOM 2074 O O . GLY A 1 261 ? 6.300 10.517 18.342 1.00 91.19 261 GLY A O 1
ATOM 2075 N N . LYS A 1 262 ? 4.080 10.347 18.044 1.00 90.56 262 LYS A N 1
ATOM 2076 C CA . LYS A 1 262 ? 3.855 9.292 19.049 1.00 90.56 262 LYS A CA 1
ATOM 2077 C C . LYS A 1 262 ? 3.790 7.893 18.446 1.00 90.56 262 LYS A C 1
ATOM 2079 O O . LYS A 1 262 ? 4.104 6.933 19.142 1.00 90.56 262 LYS A O 1
ATOM 2084 N N . ILE A 1 263 ? 3.357 7.770 17.193 1.00 91.56 263 ILE A N 1
ATOM 2085 C CA . ILE A 1 263 ? 3.162 6.472 16.551 1.00 91.56 263 ILE A CA 1
ATOM 2086 C C . ILE A 1 263 ? 4.438 6.087 15.807 1.00 91.56 263 ILE A C 1
ATOM 2088 O O . ILE A 1 263 ? 4.839 6.755 14.858 1.00 91.56 263 ILE A O 1
ATOM 2092 N N . ALA A 1 264 ? 5.075 5.001 16.246 1.00 91.06 264 ALA A N 1
ATOM 2093 C CA . ALA A 1 264 ? 6.281 4.484 15.605 1.00 91.06 264 ALA A CA 1
ATOM 2094 C C . ALA A 1 264 ? 5.977 3.850 14.238 1.00 91.06 264 ALA A C 1
ATOM 2096 O O . ALA A 1 264 ? 6.736 4.036 13.290 1.00 91.06 264 ALA A O 1
ATOM 2097 N N . ASN A 1 265 ? 4.859 3.121 14.145 1.00 93.44 265 ASN A N 1
ATOM 2098 C CA . ASN A 1 265 ? 4.422 2.423 12.941 1.00 93.44 265 ASN A CA 1
ATOM 2099 C C . ASN A 1 265 ? 2.880 2.458 12.806 1.00 93.44 265 ASN A C 1
ATOM 2101 O O . ASN A 1 265 ? 2.182 1.640 13.391 1.00 93.44 265 ASN A O 1
ATOM 2105 N N . PRO A 1 266 ? 2.314 3.404 12.047 1.00 94.62 266 PRO A N 1
ATOM 2106 C CA . PRO A 1 266 ? 0.908 3.539 11.725 1.00 94.62 266 PRO A CA 1
ATOM 2107 C C . PRO A 1 266 ? 0.309 2.373 10.960 1.00 94.62 266 PRO A C 1
ATOM 2109 O O . PRO A 1 266 ? -0.894 2.193 11.077 1.00 94.62 266 PRO A O 1
ATOM 2112 N N . PHE A 1 267 ? 1.082 1.580 10.210 1.00 95.94 267 PHE A N 1
ATOM 2113 C CA . PHE A 1 267 ? 0.521 0.382 9.578 1.00 95.94 267 PHE A CA 1
ATOM 2114 C C . PHE A 1 267 ? 0.223 -0.694 10.624 1.00 95.94 267 PHE A C 1
ATOM 2116 O O . PHE A 1 267 ? -0.891 -1.203 10.696 1.00 95.94 267 PHE A O 1
ATOM 2123 N N . GLU A 1 268 ? 1.190 -0.962 11.496 1.00 95.94 268 GLU A N 1
ATOM 2124 C CA . GLU A 1 268 ? 1.013 -1.845 12.652 1.00 95.94 268 GLU A CA 1
ATOM 2125 C C . GLU A 1 268 ? -0.099 -1.340 13.580 1.00 95.94 268 GLU A C 1
ATOM 2127 O O . GLU A 1 268 ? -0.992 -2.087 13.973 1.00 95.94 268 GLU A O 1
ATOM 2132 N N . HIS A 1 269 ? -0.113 -0.038 13.859 1.00 95.94 269 HIS A N 1
ATOM 2133 C CA . HIS A 1 269 ? -1.142 0.579 14.685 1.00 95.94 269 HIS A CA 1
ATOM 2134 C C . HIS A 1 269 ? -2.541 0.495 14.053 1.00 95.94 269 HIS A C 1
ATOM 2136 O O . HIS A 1 269 ? -3.516 0.249 14.757 1.00 95.94 269 HIS A O 1
ATOM 2142 N N . TRP A 1 270 ? -2.643 0.670 12.732 1.00 96.50 270 TRP A N 1
ATOM 2143 C CA . TRP A 1 270 ? -3.885 0.499 11.977 1.00 96.50 270 TRP A CA 1
ATOM 2144 C C . TRP A 1 270 ? -4.403 -0.941 12.062 1.00 96.50 270 TRP A C 1
ATOM 2146 O O . TRP A 1 270 ? -5.585 -1.131 12.340 1.00 96.50 270 TRP A O 1
ATOM 2156 N N . LEU A 1 271 ? -3.526 -1.943 11.901 1.00 96.56 271 LEU A N 1
ATOM 2157 C CA . LEU A 1 271 ? -3.887 -3.359 12.053 1.00 96.56 271 LEU A CA 1
ATOM 2158 C C . LEU A 1 271 ? -4.428 -3.649 13.458 1.00 96.56 271 LEU A C 1
ATOM 2160 O O . LEU A 1 271 ? -5.452 -4.316 13.594 1.00 96.56 271 LEU A O 1
ATOM 2164 N N . ARG A 1 272 ? -3.783 -3.108 14.499 1.00 96.31 272 ARG A N 1
ATOM 2165 C CA . ARG A 1 272 ? -4.225 -3.293 15.889 1.00 96.31 272 ARG A CA 1
ATOM 2166 C C . ARG A 1 272 ? -5.623 -2.713 16.102 1.00 96.31 272 ARG A C 1
ATOM 2168 O O . ARG A 1 272 ? -6.500 -3.416 16.591 1.00 96.31 272 ARG A O 1
ATOM 2175 N N . LEU A 1 273 ? -5.849 -1.467 15.676 1.00 95.31 273 LEU A N 1
ATOM 2176 C CA . LEU A 1 273 ? -7.156 -0.811 15.800 1.00 95.31 273 LEU A CA 1
ATOM 2177 C C . LEU A 1 273 ? -8.256 -1.542 15.023 1.00 95.31 273 LEU A C 1
ATOM 2179 O O . LEU A 1 273 ? -9.382 -1.643 15.506 1.00 95.31 273 LEU A O 1
ATOM 2183 N N . LYS A 1 274 ? -7.944 -2.081 13.836 1.00 94.69 274 LYS A N 1
ATOM 2184 C CA . LYS A 1 274 ? -8.880 -2.938 13.093 1.00 94.69 274 LYS A CA 1
ATOM 2185 C C . LYS A 1 274 ? -9.243 -4.188 13.892 1.00 94.69 274 LYS A C 1
ATOM 2187 O O . LYS A 1 274 ? -10.415 -4.544 13.938 1.00 94.69 274 LYS A O 1
ATOM 2192 N N . GLY A 1 275 ? -8.276 -4.811 14.559 1.00 94.50 275 GLY A N 1
ATOM 2193 C CA . GLY A 1 275 ? -8.513 -5.986 15.395 1.00 94.50 275 GLY A CA 1
ATOM 2194 C C . GLY A 1 275 ? -9.373 -5.696 16.619 1.00 94.50 275 GLY A C 1
ATOM 2195 O O . GLY A 1 275 ? -10.335 -6.415 16.878 1.00 94.50 275 GLY A O 1
ATOM 2196 N N . GLU A 1 276 ? -9.079 -4.610 17.333 1.00 93.31 276 GLU A N 1
ATOM 2197 C CA . GLU A 1 276 ? -9.878 -4.151 18.477 1.00 93.31 276 GLU A CA 1
ATOM 2198 C C . GLU A 1 276 ? -11.323 -3.838 18.078 1.00 93.31 276 GLU A C 1
ATOM 2200 O O . GLU A 1 276 ? -12.260 -4.238 18.771 1.00 93.31 276 GLU A O 1
ATOM 2205 N N . LEU A 1 277 ? -11.512 -3.177 16.932 1.00 91.44 277 LEU A N 1
ATOM 2206 C CA . LEU A 1 277 ? -12.839 -2.915 16.391 1.00 91.44 277 LEU A CA 1
ATOM 2207 C C . LEU A 1 277 ? -13.567 -4.220 16.057 1.00 91.44 277 LEU A C 1
ATOM 2209 O O . LEU A 1 277 ? -14.711 -4.400 16.465 1.00 91.44 277 LEU A O 1
ATOM 2213 N N . MET A 1 278 ? -12.913 -5.151 15.363 1.00 92.00 278 MET A N 1
ATOM 2214 C CA . MET A 1 278 ? -13.526 -6.436 15.023 1.00 92.00 278 MET A CA 1
ATOM 2215 C C . MET A 1 278 ? -13.923 -7.224 16.279 1.00 92.00 278 MET A C 1
ATOM 2217 O O . MET A 1 278 ? -15.022 -7.767 16.323 1.00 92.00 278 MET A O 1
ATOM 2221 N N . LEU A 1 279 ? -13.107 -7.218 17.339 1.00 91.56 279 LEU A N 1
ATOM 2222 C CA . LEU A 1 279 ? -13.446 -7.840 18.629 1.00 91.56 279 LEU A CA 1
ATOM 2223 C C . LEU A 1 279 ? -14.673 -7.216 19.316 1.00 91.56 279 LEU A C 1
ATOM 2225 O O . LEU A 1 279 ? -15.288 -7.854 20.170 1.00 91.56 279 LEU A O 1
ATOM 2229 N N . SER A 1 280 ? -15.045 -5.983 18.964 1.00 88.31 280 SER A N 1
ATOM 2230 C CA . SER A 1 280 ? -16.283 -5.371 19.458 1.00 88.31 280 SER A CA 1
ATOM 2231 C C . SER A 1 280 ? -17.540 -5.933 18.774 1.00 88.31 280 SER A C 1
ATOM 2233 O O . SER A 1 280 ? -18.610 -5.954 19.387 1.00 88.31 280 SER A O 1
ATOM 2235 N N . ASP A 1 281 ? -17.394 -6.457 17.552 1.00 85.50 281 ASP A N 1
ATOM 2236 C CA . ASP A 1 281 ? -18.482 -6.982 16.719 1.00 85.50 281 ASP A CA 1
ATOM 2237 C C . ASP A 1 281 ? -18.564 -8.519 16.712 1.00 85.50 281 ASP A C 1
ATOM 2239 O O . ASP A 1 281 ? -19.649 -9.093 16.548 1.00 85.50 281 ASP A O 1
ATOM 2243 N N . VAL A 1 282 ? -17.431 -9.208 16.884 1.00 85.50 282 VAL A N 1
ATOM 2244 C CA . VAL A 1 282 ? -17.339 -10.674 16.918 1.00 85.50 282 VAL A CA 1
ATOM 2245 C C . VAL A 1 282 ? -16.654 -11.164 18.197 1.00 85.50 282 VAL A C 1
ATOM 2247 O O . VAL A 1 282 ? -15.738 -10.520 18.696 1.00 85.50 282 VAL A O 1
ATOM 2250 N N . PRO A 1 283 ? -17.069 -12.322 18.749 1.00 83.75 283 PRO A N 1
ATOM 2251 C CA . PRO A 1 283 ? -16.533 -12.812 20.018 1.00 83.75 283 PRO A CA 1
ATOM 2252 C C . PRO A 1 283 ? -15.067 -13.258 19.941 1.00 83.75 283 PRO A C 1
ATOM 2254 O O . PRO A 1 283 ? -14.402 -13.286 20.973 1.00 83.75 283 PRO A O 1
ATOM 2257 N N . THR A 1 284 ? -14.581 -13.643 18.755 1.00 87.75 284 THR A N 1
ATOM 2258 C CA . THR A 1 284 ? -13.207 -14.102 18.515 1.00 87.75 284 THR A CA 1
ATOM 2259 C C . THR A 1 284 ? -12.736 -13.702 17.112 1.00 87.75 284 THR A C 1
ATOM 2261 O O . THR A 1 284 ? -13.543 -13.591 16.189 1.00 87.75 284 THR A O 1
ATOM 2264 N N . LEU A 1 285 ? -11.421 -13.509 16.953 1.00 91.75 285 LEU A N 1
ATOM 2265 C CA . LEU A 1 285 ? -10.743 -13.276 15.666 1.00 91.75 285 LEU A CA 1
ATOM 2266 C C . LEU A 1 285 ? -10.161 -14.584 15.109 1.00 91.75 285 LEU A C 1
ATOM 2268 O O . LEU A 1 285 ? -8.992 -14.646 14.744 1.00 91.75 285 LEU A O 1
ATOM 2272 N N . GLU A 1 286 ? -10.943 -15.663 15.127 1.00 91.50 286 GLU A N 1
ATOM 2273 C CA . GLU A 1 286 ? -10.467 -16.963 14.648 1.00 91.50 286 GLU A CA 1
ATOM 2274 C C . GLU A 1 286 ? -10.265 -16.950 13.126 1.00 91.50 286 GLU A C 1
ATOM 2276 O O . GLU A 1 286 ? -11.203 -16.730 12.357 1.00 91.50 286 GLU A O 1
ATOM 2281 N N . THR A 1 287 ? -9.031 -17.221 12.713 1.00 91.50 287 THR A N 1
ATOM 2282 C CA . THR A 1 287 ? -8.581 -17.395 11.325 1.00 91.50 287 THR A CA 1
ATOM 2283 C C . THR A 1 287 ? -7.896 -18.755 11.186 1.00 91.50 287 THR A C 1
ATOM 2285 O O . THR A 1 287 ? -7.685 -19.450 12.186 1.00 91.50 287 THR A O 1
ATOM 2288 N N . HIS A 1 288 ? -7.560 -19.179 9.962 1.00 90.44 288 HIS A N 1
ATOM 2289 C CA . HIS A 1 288 ? -6.884 -20.466 9.775 1.00 90.44 288 HIS A CA 1
ATOM 2290 C C . HIS A 1 288 ? -5.496 -20.480 10.432 1.00 90.44 288 HIS A C 1
ATOM 2292 O O . HIS A 1 288 ? -5.122 -21.476 11.055 1.00 90.44 288 HIS A O 1
ATOM 2298 N N . HIS A 1 289 ? -4.762 -19.367 10.343 1.00 93.50 289 HIS A N 1
ATOM 2299 C CA . HIS A 1 289 ? -3.376 -19.281 10.808 1.00 93.50 289 HIS A CA 1
ATOM 2300 C C . HIS A 1 289 ? -3.247 -18.621 12.185 1.00 93.50 289 HIS A C 1
ATOM 2302 O O . HIS A 1 289 ? -2.202 -18.749 12.823 1.00 93.50 289 HIS A O 1
ATOM 2308 N N . GLY A 1 290 ? -4.286 -17.932 12.669 1.00 95.31 290 GLY A N 1
ATOM 2309 C CA . GLY A 1 290 ? -4.313 -17.279 13.984 1.00 95.31 290 GLY A CA 1
ATOM 2310 C C . GLY A 1 290 ? -3.276 -16.162 14.148 1.00 95.31 290 GLY A C 1
ATOM 2311 O O . GLY A 1 290 ? -2.924 -15.795 15.274 1.00 95.31 290 GLY A O 1
ATOM 2312 N N . LEU A 1 291 ? -2.736 -15.636 13.046 1.00 96.12 291 LEU A N 1
ATOM 2313 C CA . LEU A 1 291 ? -1.678 -14.626 13.061 1.00 96.12 291 LEU A CA 1
ATOM 2314 C C . LEU A 1 291 ? -2.229 -13.274 13.506 1.00 96.12 291 LEU A C 1
ATOM 2316 O O . LEU A 1 291 ? -1.593 -12.580 14.299 1.00 96.12 291 LEU A O 1
ATOM 2320 N N . PHE A 1 292 ? -3.419 -12.915 13.029 1.00 96.19 292 PHE A N 1
ATOM 2321 C CA . PHE A 1 292 ? -4.077 -11.663 13.356 1.00 96.19 292 PHE A CA 1
ATOM 2322 C C . PHE A 1 292 ? -4.546 -11.632 14.810 1.00 96.19 292 PHE A C 1
ATOM 2324 O O . PHE A 1 292 ? -4.262 -10.662 15.510 1.00 96.19 292 PHE A O 1
ATOM 2331 N N . SER A 1 293 ? -5.171 -12.703 15.309 1.00 95.69 293 SER A N 1
ATOM 2332 C CA . SER A 1 293 ? -5.561 -12.786 16.723 1.00 95.69 293 SER A CA 1
ATOM 2333 C C . SER A 1 293 ? -4.348 -12.678 17.647 1.00 95.69 293 SER A C 1
ATOM 2335 O O . SER A 1 293 ? -4.347 -11.853 18.556 1.00 95.69 293 SER A O 1
ATOM 2337 N N . THR A 1 294 ? -3.277 -13.429 17.360 1.00 96.06 294 THR A N 1
ATOM 2338 C CA . THR A 1 294 ? -2.024 -13.383 18.132 1.00 96.06 294 THR A CA 1
ATOM 2339 C C . THR A 1 294 ? -1.404 -11.986 18.111 1.00 96.06 294 THR A C 1
ATOM 2341 O O . THR A 1 294 ? -0.913 -11.500 19.129 1.00 96.06 294 THR A O 1
ATOM 2344 N N . PHE A 1 295 ? -1.428 -11.320 16.955 1.00 96.31 295 PHE A N 1
ATOM 2345 C CA . PHE A 1 295 ? -0.930 -9.957 16.807 1.00 96.31 295 PHE A CA 1
ATOM 2346 C C . PHE A 1 295 ? -1.722 -8.956 17.661 1.00 96.31 295 PHE A C 1
ATOM 2348 O O . PHE A 1 295 ? -1.122 -8.134 18.358 1.00 96.31 295 PHE A O 1
ATOM 235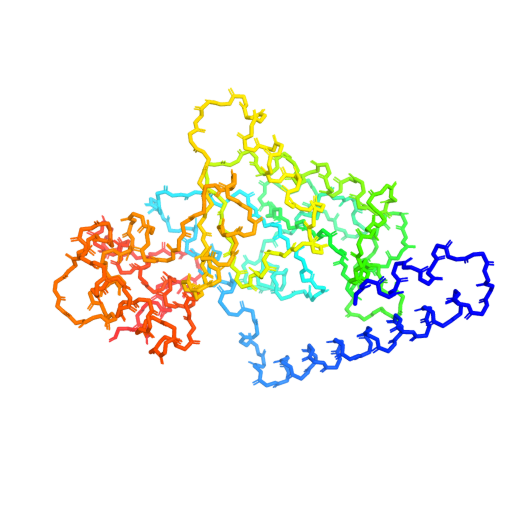5 N N . VAL A 1 296 ? -3.055 -9.039 17.643 1.00 95.00 296 VAL A N 1
ATOM 2356 C CA . VAL A 1 296 ? -3.931 -8.163 18.433 1.00 95.00 296 VAL A CA 1
ATOM 2357 C C . VAL A 1 296 ? -3.738 -8.423 19.928 1.00 95.00 296 VAL A C 1
ATOM 2359 O O . VAL A 1 296 ? -3.537 -7.474 20.677 1.00 95.00 296 VAL A O 1
ATOM 2362 N N . GLU A 1 297 ? -3.696 -9.686 20.360 1.00 93.50 297 GLU A N 1
ATOM 2363 C CA . GLU A 1 297 ? -3.462 -10.065 21.762 1.00 93.50 297 GLU A CA 1
ATOM 2364 C C . GLU A 1 297 ? -2.109 -9.584 22.297 1.00 93.50 297 GLU A C 1
ATOM 2366 O O . GLU A 1 297 ? -2.018 -9.158 23.443 1.00 93.50 297 GLU A O 1
ATOM 2371 N N . ALA A 1 298 ? -1.057 -9.621 21.475 1.00 92.38 298 ALA A N 1
ATOM 2372 C CA . ALA A 1 298 ? 0.266 -9.130 21.856 1.00 92.38 298 ALA A CA 1
ATOM 2373 C C . ALA A 1 298 ? 0.349 -7.594 21.947 1.00 92.38 298 ALA A C 1
ATOM 2375 O O . ALA A 1 298 ? 1.336 -7.068 22.466 1.00 92.38 298 ALA A O 1
ATOM 2376 N N . SER A 1 299 ? -0.650 -6.890 21.409 1.00 84.81 299 SER A N 1
ATOM 2377 C CA . SER A 1 299 ? -0.681 -5.430 21.312 1.00 84.81 299 SER A CA 1
ATOM 2378 C C . SER A 1 299 ? -1.525 -4.748 22.399 1.00 84.81 299 SER A C 1
ATOM 2380 O O . SER A 1 299 ? -1.472 -3.520 22.504 1.00 84.81 299 SER A O 1
ATOM 2382 N N . VAL A 1 300 ? -2.284 -5.527 23.181 1.00 71.94 300 VAL A N 1
ATOM 2383 C CA . VAL A 1 300 ? -3.116 -5.088 24.322 1.00 71.94 300 VAL A CA 1
ATOM 2384 C C . VAL A 1 300 ? -2.339 -5.210 25.631 1.00 71.94 300 VAL A C 1
ATOM 2386 O O . VAL A 1 300 ? -2.401 -4.254 26.439 1.00 71.94 300 VAL A O 1
#